Protein AF-T1I993-F1 (afdb_monomer_lite)

Structure (mmCIF, N/CA/C/O backbone):
data_AF-T1I993-F1
#
_entry.id   AF-T1I993-F1
#
loop_
_atom_site.group_PDB
_atom_site.id
_atom_site.type_symbol
_atom_site.label_atom_id
_atom_site.label_alt_id
_atom_site.label_comp_id
_atom_site.label_asym_id
_atom_site.label_entity_id
_atom_site.label_seq_id
_atom_site.pdbx_PDB_ins_code
_atom_site.Cartn_x
_atom_site.Cartn_y
_atom_site.Cartn_z
_atom_site.occupancy
_atom_site.B_iso_or_equiv
_atom_site.auth_seq_id
_atom_site.auth_comp_id
_atom_site.auth_asym_id
_atom_site.auth_atom_id
_atom_site.pdbx_PDB_model_num
ATOM 1 N N . ILE A 1 1 ? -31.505 -35.308 133.144 1.00 57.34 1 ILE A N 1
ATOM 2 C CA . ILE A 1 1 ? -31.619 -33.835 133.300 1.00 57.34 1 ILE A CA 1
ATOM 3 C C . ILE A 1 1 ? -30.442 -33.073 132.682 1.00 57.34 1 ILE A C 1
ATOM 5 O O . ILE A 1 1 ? -30.598 -32.631 131.558 1.00 57.34 1 ILE A O 1
ATOM 9 N N . LYS A 1 2 ? -29.259 -32.916 133.309 1.00 57.84 2 LYS A N 1
ATOM 10 C CA . LYS A 1 2 ? -28.181 -32.086 132.705 1.00 57.84 2 LYS A CA 1
ATOM 11 C C . LYS A 1 2 ? -27.667 -32.607 131.353 1.00 57.84 2 LYS A C 1
ATOM 13 O O . LYS A 1 2 ? -27.425 -31.809 130.460 1.00 57.84 2 LYS A O 1
ATOM 18 N N . VAL A 1 3 ? -27.565 -33.927 131.192 1.00 64.75 3 VAL A N 1
ATOM 19 C CA . VAL A 1 3 ? -27.168 -34.572 129.923 1.00 64.75 3 VAL A CA 1
ATOM 20 C C . VAL A 1 3 ? -28.217 -34.360 128.822 1.00 64.75 3 VAL A C 1
ATOM 22 O O . VAL A 1 3 ? -27.869 -34.067 127.684 1.00 64.75 3 VAL A O 1
ATOM 25 N N . GLU A 1 4 ? -29.505 -34.430 129.165 1.00 63.44 4 GLU A N 1
ATOM 26 C CA . GLU A 1 4 ? -30.604 -34.186 128.216 1.00 63.44 4 GLU A CA 1
ATOM 27 C C . GLU A 1 4 ? -30.666 -32.716 127.790 1.00 63.44 4 GLU A C 1
ATOM 29 O O . GLU A 1 4 ? -30.903 -32.430 126.624 1.00 63.44 4 GLU A O 1
ATOM 34 N N . ILE A 1 5 ? -30.386 -31.780 128.704 1.00 70.94 5 ILE A N 1
ATOM 35 C CA . ILE A 1 5 ? -30.326 -30.344 128.393 1.00 70.94 5 ILE A CA 1
ATOM 36 C C . ILE A 1 5 ? -29.189 -30.042 127.410 1.00 70.94 5 ILE A C 1
ATOM 38 O O . ILE A 1 5 ? -29.392 -29.265 126.482 1.00 70.94 5 ILE A O 1
ATOM 42 N N . VAL A 1 6 ? -28.020 -30.672 127.579 1.00 71.00 6 VAL A N 1
ATOM 43 C CA . VAL A 1 6 ? -26.897 -30.548 126.632 1.00 71.00 6 VAL A CA 1
ATOM 44 C C . VAL A 1 6 ? -27.280 -31.124 125.268 1.00 71.00 6 VAL A C 1
ATOM 46 O O . VAL A 1 6 ? -27.134 -30.444 124.262 1.00 71.00 6 VAL A O 1
ATOM 49 N N . SER A 1 7 ? -27.892 -32.310 125.230 1.00 69.31 7 SER A N 1
ATOM 50 C CA . SER A 1 7 ? -28.342 -32.924 123.973 1.00 69.31 7 SER A CA 1
ATOM 51 C C . SER A 1 7 ? -29.384 -32.079 123.225 1.00 69.31 7 SER A C 1
ATOM 53 O O . SER A 1 7 ? -29.310 -31.941 122.003 1.00 69.31 7 SER A O 1
ATOM 55 N N . VAL A 1 8 ? -30.346 -31.486 123.941 1.00 72.50 8 VAL A N 1
ATOM 56 C CA . VAL A 1 8 ? -31.346 -30.582 123.349 1.00 72.50 8 VAL A CA 1
ATOM 57 C C . VAL A 1 8 ? -30.686 -29.292 122.861 1.00 72.50 8 VAL A C 1
ATOM 59 O O . VAL A 1 8 ? -30.996 -28.837 121.763 1.00 72.50 8 VAL A O 1
ATOM 62 N N . TYR A 1 9 ? -29.744 -28.738 123.626 1.00 71.62 9 TYR A N 1
ATOM 63 C CA . TYR A 1 9 ? -28.970 -27.566 123.227 1.00 71.62 9 TYR A CA 1
ATOM 64 C C . TYR A 1 9 ? -28.178 -27.816 121.934 1.00 71.62 9 TYR A C 1
ATOM 66 O O . TYR A 1 9 ? -28.312 -27.045 120.984 1.00 71.62 9 TYR A O 1
ATOM 74 N N . ASP A 1 10 ? -27.434 -28.920 121.850 1.00 71.19 10 ASP A N 1
ATOM 75 C CA . ASP A 1 10 ? -26.628 -29.267 120.673 1.00 71.19 10 ASP A CA 1
ATOM 76 C C . ASP A 1 10 ? -27.503 -29.494 119.434 1.00 71.19 10 ASP A C 1
ATOM 78 O O . ASP A 1 10 ? -27.173 -29.052 118.332 1.00 71.19 10 ASP A O 1
ATOM 82 N N . ARG A 1 11 ? -28.676 -30.114 119.612 1.00 72.81 11 ARG A N 1
ATOM 83 C CA . ARG A 1 11 ? -29.625 -30.361 118.520 1.00 72.81 11 ARG A CA 1
ATOM 84 C C . ARG A 1 11 ? -30.267 -29.074 117.999 1.00 72.81 11 ARG A C 1
ATOM 86 O O . ARG A 1 11 ? -30.372 -28.900 116.788 1.00 72.81 11 ARG A O 1
ATOM 93 N N . VAL A 1 12 ? -30.662 -28.159 118.885 1.00 72.31 12 VAL A N 1
ATOM 94 C CA . VAL A 1 12 ? -31.205 -26.841 118.507 1.00 72.31 12 VAL A CA 1
ATOM 95 C C . VAL A 1 12 ? -30.124 -25.991 117.830 1.00 72.31 12 VAL A C 1
ATOM 97 O O . VAL A 1 12 ? -30.382 -25.360 116.804 1.00 72.31 12 VAL A O 1
ATOM 100 N N . ARG A 1 13 ? -28.886 -26.047 118.331 1.00 69.25 13 ARG A N 1
ATOM 101 C CA . ARG A 1 13 ? -27.724 -25.369 117.745 1.00 69.25 13 ARG A CA 1
ATOM 102 C C . ARG A 1 13 ? -27.400 -25.878 116.339 1.00 69.25 13 ARG A C 1
ATOM 104 O O . ARG A 1 13 ? -27.170 -25.068 115.443 1.00 69.25 13 ARG A O 1
ATOM 111 N N . ALA A 1 14 ? -27.437 -27.192 116.119 1.00 69.00 14 ALA A N 1
ATOM 112 C CA . ALA A 1 14 ? -27.211 -27.795 114.805 1.00 69.00 14 ALA A CA 1
ATOM 113 C C . ALA A 1 14 ? -28.268 -27.360 113.772 1.00 69.00 14 ALA A C 1
ATOM 115 O O . ALA A 1 14 ? -27.934 -27.048 112.626 1.00 69.00 14 ALA A O 1
ATOM 116 N N . VAL A 1 15 ? -29.539 -27.279 114.182 1.00 69.62 15 VAL A N 1
ATOM 117 C CA . VAL A 1 15 ? -30.634 -26.787 113.327 1.00 69.62 15 VAL A CA 1
ATOM 118 C C . VAL A 1 15 ? -30.456 -25.300 113.013 1.00 69.62 15 VAL A C 1
ATOM 120 O O . VAL A 1 15 ? -30.610 -24.896 111.863 1.00 69.62 15 VAL A O 1
ATOM 123 N N . CYS A 1 16 ? -30.049 -24.496 113.996 1.00 65.25 16 CYS A N 1
ATOM 124 C CA . CYS A 1 16 ? -29.791 -23.071 113.814 1.00 65.25 16 CYS A CA 1
ATOM 125 C C . CYS A 1 16 ? -28.609 -22.804 112.863 1.00 65.25 16 CYS A C 1
ATOM 127 O O . CYS A 1 16 ? -28.694 -21.923 112.010 1.00 65.25 16 CYS A O 1
ATOM 129 N N . HIS A 1 17 ? -27.536 -23.600 112.950 1.00 66.62 17 HIS A N 1
ATOM 130 C CA . HIS A 1 17 ? -26.422 -23.560 111.996 1.00 66.62 17 HIS A CA 1
ATOM 131 C C . HIS A 1 17 ? -26.854 -23.975 110.586 1.00 66.62 17 HIS A C 1
ATOM 133 O O . HIS A 1 17 ? -26.461 -23.332 109.618 1.00 66.62 17 HIS A O 1
ATOM 139 N N . SER A 1 18 ? -27.693 -25.007 110.466 1.00 65.06 18 SER A N 1
ATOM 140 C CA . SER A 1 18 ? -28.197 -25.479 109.168 1.00 65.06 18 SER A CA 1
ATOM 141 C C . SER A 1 18 ? -29.099 -24.441 108.487 1.00 65.06 18 SER A C 1
ATOM 143 O O . SER A 1 18 ? -29.029 -24.258 107.273 1.00 65.06 18 SER A O 1
ATOM 145 N N . LEU A 1 19 ? -29.921 -23.728 109.266 1.00 63.47 19 LEU A N 1
ATOM 146 C CA . LEU A 1 19 ? -30.743 -22.615 108.784 1.00 63.47 19 LEU A CA 1
ATOM 147 C C . LEU A 1 19 ? -29.873 -21.414 108.386 1.00 63.47 19 LEU A C 1
ATOM 149 O O . LEU A 1 19 ? -30.027 -20.919 107.273 1.00 63.47 19 LEU A O 1
ATOM 153 N N . LYS A 1 20 ? -28.894 -21.016 109.216 1.00 65.06 20 LYS A N 1
ATOM 154 C CA . LYS A 1 20 ? -27.923 -19.956 108.878 1.00 65.06 20 LYS A CA 1
ATOM 155 C C . LYS A 1 20 ? -27.128 -20.283 107.613 1.00 65.06 20 LYS A C 1
ATOM 157 O O . LYS A 1 20 ? -26.983 -19.412 106.773 1.00 65.06 20 LYS A O 1
ATOM 162 N N . GLN A 1 21 ? -26.685 -21.525 107.420 1.00 60.09 21 GLN A N 1
ATOM 163 C CA . GLN A 1 21 ? -25.939 -21.944 106.226 1.00 60.09 21 GLN A CA 1
ATOM 164 C C . GLN A 1 21 ? -26.796 -21.938 104.949 1.00 60.09 21 GLN A C 1
ATOM 166 O O . GLN A 1 21 ? -26.280 -21.682 103.863 1.00 60.09 21 GLN A O 1
ATOM 171 N N . ARG A 1 22 ? -28.107 -22.192 105.065 1.00 55.06 22 ARG A N 1
ATOM 172 C CA . ARG A 1 22 ? -29.050 -22.071 103.944 1.00 55.06 22 ARG A CA 1
ATOM 173 C C . ARG A 1 22 ? -29.338 -20.604 103.595 1.00 55.06 22 ARG A C 1
ATOM 175 O O . ARG A 1 22 ? -29.537 -20.307 102.423 1.00 55.06 22 ARG A O 1
ATOM 182 N N . THR A 1 23 ? -29.319 -19.707 104.581 1.00 52.25 23 THR A N 1
ATOM 183 C CA . THR A 1 23 ? -29.476 -18.254 104.389 1.00 52.25 23 THR A CA 1
AT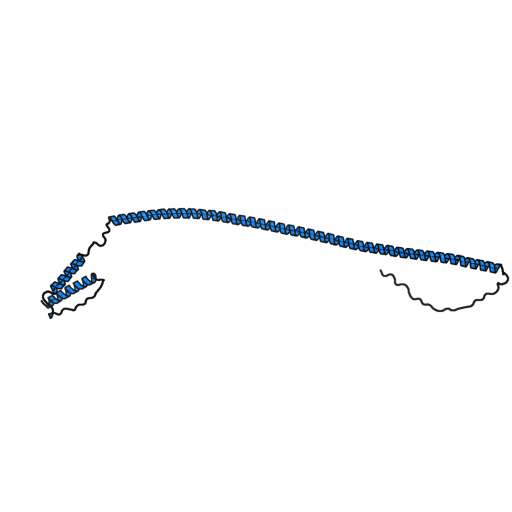OM 184 C C . THR A 1 23 ? -28.171 -17.571 103.941 1.00 52.25 23 THR A C 1
ATOM 186 O O . THR A 1 23 ? -28.206 -16.641 103.144 1.00 52.25 23 THR A O 1
ATOM 189 N N . GLN A 1 24 ? -27.007 -18.047 104.400 1.00 47.72 24 GLN A N 1
ATOM 190 C CA . GLN A 1 24 ? -25.671 -17.498 104.135 1.00 47.72 24 GLN A CA 1
ATOM 191 C C . GLN A 1 24 ? -24.861 -18.363 103.156 1.00 47.72 24 GLN A C 1
ATOM 193 O O . GLN A 1 24 ? -23.767 -18.835 103.460 1.00 47.72 24 GLN A O 1
ATOM 198 N N . GLN A 1 25 ? -25.307 -18.438 101.903 1.00 47.38 25 GLN A N 1
ATOM 199 C CA . GLN A 1 25 ? -24.376 -18.618 100.775 1.00 47.38 25 GLN A CA 1
ATOM 200 C C . GLN A 1 25 ? -23.491 -17.371 100.526 1.00 47.38 25 GLN A C 1
ATOM 202 O O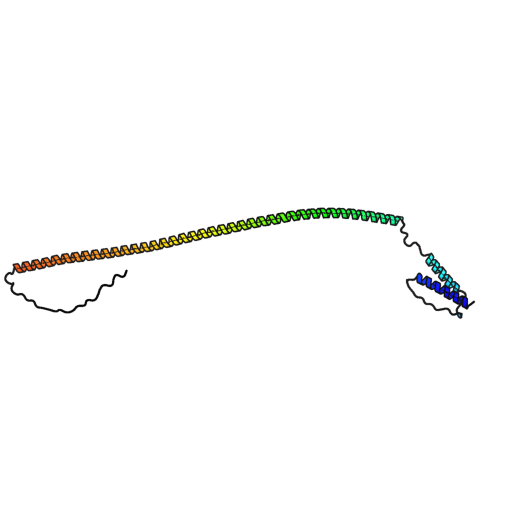 . GLN A 1 25 ? -22.877 -17.240 99.472 1.00 47.38 25 GLN A O 1
ATOM 207 N N . SER A 1 26 ? -23.364 -16.472 101.508 1.00 40.28 26 SER A N 1
ATOM 208 C CA . SER A 1 26 ? -22.411 -15.369 101.500 1.00 40.28 26 SER A CA 1
ATOM 209 C C . SER A 1 26 ? -21.873 -15.100 102.911 1.00 40.28 26 SER A C 1
ATOM 211 O O . SER A 1 26 ? -22.566 -14.549 103.758 1.00 40.28 26 SER A O 1
ATOM 213 N N . LEU A 1 27 ? -20.599 -15.465 103.067 1.00 42.38 27 LEU A N 1
ATOM 214 C CA . LEU A 1 27 ? -19.591 -15.011 104.030 1.00 42.38 27 LEU A CA 1
ATOM 215 C C . LEU A 1 27 ? -19.695 -15.374 105.530 1.00 42.38 27 LEU A C 1
ATOM 217 O O . LEU A 1 27 ? -20.641 -15.054 106.236 1.00 42.38 27 LEU A O 1
ATOM 221 N N . GLU A 1 28 ? -18.557 -15.915 105.981 1.00 36.56 28 GLU A N 1
ATOM 222 C CA . GLU A 1 28 ? -18.037 -16.096 107.344 1.00 36.56 28 GLU A CA 1
ATOM 223 C C . GLU A 1 28 ? -18.463 -17.322 108.170 1.00 36.56 28 GLU A C 1
ATOM 225 O O . GLU A 1 28 ? -19.412 -17.345 108.949 1.00 36.56 28 GLU A O 1
ATOM 230 N N . ASN A 1 29 ? -17.582 -18.327 108.094 1.00 42.00 29 ASN A N 1
ATOM 231 C CA . ASN A 1 29 ? -17.382 -19.346 109.114 1.00 42.00 29 ASN A CA 1
ATOM 232 C C . ASN A 1 29 ? -16.989 -18.703 110.453 1.00 42.00 29 ASN A C 1
ATOM 234 O O . ASN A 1 29 ? -15.847 -18.279 110.629 1.00 42.00 29 ASN A O 1
ATOM 238 N N . SER A 1 30 ? -17.885 -18.753 111.436 1.00 39.34 30 SER A N 1
ATOM 239 C CA . SER A 1 30 ? -17.514 -18.607 112.844 1.00 39.34 30 SER A CA 1
ATOM 240 C C . SER A 1 30 ? -17.735 -19.934 113.567 1.00 39.34 30 SER A C 1
ATOM 242 O O . SER A 1 30 ? -18.842 -20.266 113.990 1.00 39.34 30 SER A O 1
ATOM 244 N N . VAL A 1 31 ? -16.667 -20.726 113.681 1.00 45.31 31 VAL A N 1
ATOM 245 C CA . VAL A 1 31 ? -16.633 -21.912 114.544 1.00 45.31 31 VAL A CA 1
ATOM 246 C C . VAL A 1 31 ? -16.355 -21.437 115.970 1.00 45.31 31 VAL A C 1
ATOM 248 O O . VAL A 1 31 ? -15.277 -20.920 116.260 1.00 45.31 31 VAL A O 1
ATOM 251 N N . ARG A 1 32 ? -17.325 -21.613 116.874 1.00 53.91 32 ARG A N 1
ATOM 252 C CA . ARG A 1 32 ? -17.148 -21.431 118.326 1.00 53.91 32 ARG A CA 1
ATOM 253 C C . ARG A 1 32 ? -17.473 -22.732 119.073 1.00 53.91 32 ARG A C 1
ATOM 255 O O . ARG A 1 32 ? -18.447 -23.389 118.712 1.00 53.91 32 ARG A O 1
ATOM 262 N N . PRO A 1 33 ? -16.687 -23.092 120.105 1.00 51.41 33 PRO A N 1
ATOM 263 C CA . PRO A 1 33 ? -16.454 -24.480 120.521 1.00 51.41 33 PRO A CA 1
ATOM 264 C C . PRO A 1 33 ? -17.674 -25.203 121.123 1.00 51.41 33 PRO A C 1
ATOM 266 O O . PRO A 1 33 ? -18.648 -24.574 121.551 1.00 51.41 33 PRO A O 1
ATOM 269 N N . ASP A 1 34 ? -17.597 -26.538 121.136 1.00 47.72 34 ASP A N 1
ATOM 270 C CA . ASP A 1 34 ? -18.547 -27.449 121.790 1.00 47.72 34 ASP A CA 1
ATOM 271 C C . ASP A 1 34 ? -18.606 -27.212 123.304 1.00 47.72 34 ASP A C 1
ATOM 273 O O . ASP A 1 34 ? -17.581 -27.037 123.971 1.00 47.72 34 ASP A O 1
ATOM 277 N N . ILE A 1 35 ? -19.824 -27.203 123.850 1.00 59.03 35 ILE A N 1
ATOM 278 C CA . ILE A 1 35 ? -20.078 -26.930 125.267 1.00 59.03 35 ILE A CA 1
ATOM 279 C C . ILE A 1 35 ? -19.999 -28.242 126.049 1.00 59.03 35 ILE A C 1
ATOM 281 O O . ILE A 1 35 ? -20.734 -29.189 125.789 1.00 59.03 35 ILE A O 1
ATOM 285 N N . THR A 1 36 ? -19.133 -28.298 127.059 1.00 56.59 36 THR A N 1
ATOM 286 C CA . THR A 1 36 ? -19.045 -29.450 127.973 1.00 56.59 36 THR A CA 1
ATOM 287 C C . THR A 1 36 ? -20.034 -29.317 129.138 1.00 56.59 36 THR A C 1
ATOM 289 O O . THR A 1 36 ? -20.415 -28.217 129.533 1.00 56.59 36 THR A O 1
ATOM 292 N N . ILE A 1 37 ? -20.438 -30.443 129.742 1.00 57.09 37 ILE A N 1
ATOM 293 C CA . ILE A 1 37 ? -21.502 -30.550 130.773 1.00 57.09 37 ILE A CA 1
ATOM 294 C C . ILE A 1 37 ? -21.331 -29.566 131.955 1.00 57.09 37 ILE A C 1
ATOM 296 O O . ILE A 1 37 ? -22.310 -29.159 132.584 1.00 57.09 37 ILE A O 1
ATOM 300 N N . HIS A 1 38 ? -20.101 -29.145 132.256 1.00 53.12 38 HIS A N 1
ATOM 301 C CA . HIS A 1 38 ? -19.790 -28.210 133.342 1.00 53.12 38 HIS A CA 1
ATOM 302 C C . HIS A 1 38 ? -20.042 -26.727 133.006 1.00 53.12 38 HIS A C 1
ATOM 304 O O . HIS A 1 38 ? -20.031 -25.895 133.909 1.00 53.12 38 HIS A O 1
ATOM 310 N N . GLN A 1 39 ? -20.297 -26.382 131.741 1.00 58.06 39 GLN A N 1
ATOM 311 C CA . GLN A 1 39 ? -20.456 -25.001 131.260 1.00 58.06 39 GLN A CA 1
ATOM 312 C C . GLN A 1 39 ? -21.924 -24.566 131.090 1.00 58.06 39 GLN A C 1
ATOM 314 O O . GLN A 1 39 ? -22.194 -23.423 130.719 1.00 58.06 39 GLN A O 1
ATOM 319 N N . VAL A 1 40 ? -22.883 -25.443 131.401 1.00 60.56 40 VAL A N 1
ATOM 320 C CA . VAL A 1 40 ? -24.322 -25.169 131.269 1.00 60.56 40 VAL A CA 1
ATOM 321 C C . VAL A 1 40 ? -24.789 -24.201 132.366 1.00 60.56 40 VAL A C 1
ATOM 323 O O . VAL A 1 40 ? -25.133 -24.609 133.477 1.00 60.56 40 VAL A O 1
ATOM 326 N N . LYS A 1 41 ? -24.793 -22.902 132.053 1.00 63.12 41 LYS A N 1
ATOM 327 C CA . LYS A 1 41 ? -25.392 -21.828 132.865 1.00 63.12 41 LYS A CA 1
ATOM 328 C C . LYS A 1 41 ? -26.865 -21.609 132.496 1.00 63.12 41 LYS A C 1
ATOM 330 O O . LYS A 1 41 ? -27.260 -21.789 131.343 1.00 63.12 41 LYS A O 1
ATOM 335 N N . VAL A 1 42 ? -27.672 -21.182 133.472 1.00 58.97 42 VAL A N 1
ATOM 336 C CA . VAL A 1 42 ? -29.065 -20.753 133.253 1.00 58.97 42 VAL A CA 1
ATOM 337 C C . VAL A 1 42 ? -29.052 -19.569 132.278 1.00 58.97 42 VAL A C 1
ATOM 339 O O . VAL A 1 42 ? -28.440 -18.549 132.575 1.00 58.97 42 VAL A O 1
ATOM 342 N N . GLY A 1 43 ? -29.660 -19.734 131.098 1.00 66.31 43 GLY A N 1
ATOM 343 C CA . GLY A 1 43 ? -29.754 -18.693 130.061 1.00 66.31 43 GLY A CA 1
ATOM 344 C C . GLY A 1 43 ? -29.109 -19.027 128.708 1.00 66.31 43 GLY A C 1
ATOM 345 O O . GLY A 1 43 ? -29.439 -18.386 127.717 1.00 66.31 43 GLY A O 1
ATOM 346 N N . LEU A 1 44 ? -28.262 -20.061 128.613 1.00 70.44 44 LEU A N 1
ATOM 347 C CA . LEU A 1 44 ? -27.652 -20.480 127.334 1.00 70.44 44 LEU A CA 1
ATOM 348 C C . LEU A 1 44 ? -28.688 -20.933 126.297 1.00 70.44 44 LEU A C 1
ATOM 350 O O . LEU A 1 44 ? -28.603 -20.569 125.127 1.00 70.44 44 LEU A O 1
ATOM 354 N N . LEU A 1 45 ? -29.682 -21.704 126.738 1.00 67.56 45 LEU A N 1
ATOM 355 C CA . LEU A 1 45 ? -30.775 -22.149 125.876 1.00 67.56 45 LEU A CA 1
ATOM 356 C C . LEU A 1 45 ? -31.654 -20.966 125.440 1.00 67.56 45 LEU A C 1
ATOM 358 O O . LEU A 1 45 ? -32.062 -20.900 124.288 1.00 67.56 45 LEU A O 1
ATOM 362 N N . THR A 1 46 ? -31.887 -20.004 126.338 1.00 74.25 46 THR A N 1
ATOM 363 C CA . THR A 1 46 ? -32.637 -18.775 126.048 1.00 74.25 46 THR A CA 1
ATOM 364 C C . THR A 1 46 ? -31.944 -17.933 124.978 1.00 74.25 46 THR A C 1
ATOM 366 O O . THR A 1 46 ? -32.615 -17.452 124.075 1.00 74.25 46 THR A O 1
ATOM 369 N N . ALA A 1 47 ? -30.613 -17.809 125.030 1.00 71.06 47 ALA A N 1
ATOM 370 C CA . ALA A 1 47 ? -29.843 -17.078 124.024 1.00 71.06 47 ALA A CA 1
ATOM 371 C C . ALA A 1 47 ? -29.940 -17.722 122.631 1.00 71.06 47 ALA A C 1
ATOM 373 O O . ALA A 1 47 ? -30.192 -17.028 121.655 1.00 71.06 47 ALA A O 1
ATOM 374 N N . VAL A 1 48 ? -29.825 -19.051 122.537 1.00 70.88 48 VAL A N 1
ATOM 375 C CA . VAL A 1 48 ? -29.945 -19.759 121.247 1.00 70.88 48 VAL A CA 1
ATOM 376 C C . VAL A 1 48 ? -31.373 -19.706 120.697 1.00 70.88 48 VAL A C 1
ATOM 378 O O . VAL A 1 48 ? -31.562 -19.584 119.490 1.00 70.88 48 VAL A O 1
ATOM 381 N N . ILE A 1 49 ? -32.387 -19.772 121.564 1.00 73.56 49 ILE A N 1
ATOM 382 C CA . ILE A 1 49 ? -33.786 -19.599 121.153 1.00 73.56 49 ILE A CA 1
ATOM 383 C C . ILE A 1 49 ? -34.031 -18.167 120.669 1.00 73.56 49 ILE A C 1
ATOM 385 O O . ILE A 1 49 ? -34.713 -17.993 119.665 1.00 73.56 49 ILE A O 1
ATOM 389 N N . GLN A 1 50 ? -33.453 -17.156 121.324 1.00 74.81 50 GLN A N 1
ATOM 390 C CA . GLN A 1 50 ? -33.564 -15.768 120.876 1.00 74.81 50 GLN A CA 1
ATOM 391 C C . GLN A 1 50 ? -32.891 -15.566 119.514 1.00 74.81 50 GLN A C 1
ATOM 393 O O . GLN A 1 50 ? -33.516 -15.013 118.620 1.00 74.81 50 GLN A O 1
ATOM 398 N N . GLU A 1 51 ? -31.687 -16.111 119.307 1.00 73.94 51 GLU A N 1
ATOM 399 C CA . GLU A 1 51 ? -31.028 -16.086 117.995 1.00 73.94 51 GLU A CA 1
ATOM 400 C C . GLU A 1 51 ? -31.865 -16.774 116.905 1.00 73.94 51 GLU A C 1
ATOM 402 O O . GLU A 1 51 ? -31.874 -16.319 115.765 1.00 73.94 51 GLU A O 1
ATOM 407 N N . LEU A 1 52 ? -32.575 -17.860 117.231 1.00 71.75 52 LEU A N 1
ATOM 408 C CA . LEU A 1 52 ? -33.513 -18.509 116.309 1.00 71.75 52 LEU A CA 1
ATOM 409 C C . LEU A 1 52 ? -34.725 -17.626 116.016 1.00 71.75 52 LEU A C 1
ATOM 411 O O . LEU A 1 52 ? -35.123 -17.528 114.859 1.00 71.75 52 LEU A O 1
ATOM 415 N N . CYS A 1 53 ? -35.310 -16.994 117.034 1.00 74.62 53 CYS A N 1
ATOM 416 C CA . CYS A 1 53 ? -36.428 -16.069 116.864 1.00 74.62 53 CYS A CA 1
ATOM 417 C C . CYS A 1 53 ? -36.038 -14.867 115.998 1.00 74.62 53 CYS A C 1
ATOM 419 O O . CYS A 1 53 ? -36.808 -14.492 115.117 1.00 74.62 53 CYS A O 1
ATOM 421 N N . ASP A 1 54 ? -34.843 -14.312 116.196 1.00 73.38 54 ASP A N 1
ATOM 422 C CA . ASP A 1 54 ? -34.328 -13.192 115.410 1.00 73.38 54 ASP A CA 1
ATOM 423 C C . ASP A 1 54 ? -34.066 -13.632 113.958 1.00 73.38 54 ASP A C 1
ATOM 425 O O . ASP A 1 54 ? -34.518 -12.976 113.027 1.00 73.38 54 ASP A O 1
ATOM 429 N N . LEU A 1 55 ? -33.471 -14.812 113.741 1.00 71.88 55 LEU A N 1
ATOM 430 C CA . LEU A 1 55 ? -33.238 -15.351 112.394 1.00 71.88 55 LEU A CA 1
ATOM 431 C C . LEU A 1 55 ? -34.543 -15.685 111.648 1.00 71.88 55 LEU A C 1
ATOM 433 O O . LEU A 1 55 ? -34.641 -15.496 110.438 1.00 71.88 55 LEU A O 1
ATOM 437 N N . ILE A 1 56 ? -35.549 -16.201 112.361 1.00 68.81 56 ILE A N 1
ATOM 438 C CA . ILE A 1 56 ? -36.892 -16.444 111.815 1.00 68.81 56 ILE A CA 1
ATOM 439 C C . ILE A 1 56 ? -37.574 -15.112 111.496 1.00 68.81 56 ILE A C 1
ATOM 441 O O . ILE A 1 56 ? -38.260 -15.018 110.481 1.00 68.81 56 ILE A O 1
ATOM 445 N N . SER A 1 57 ? -37.367 -14.088 1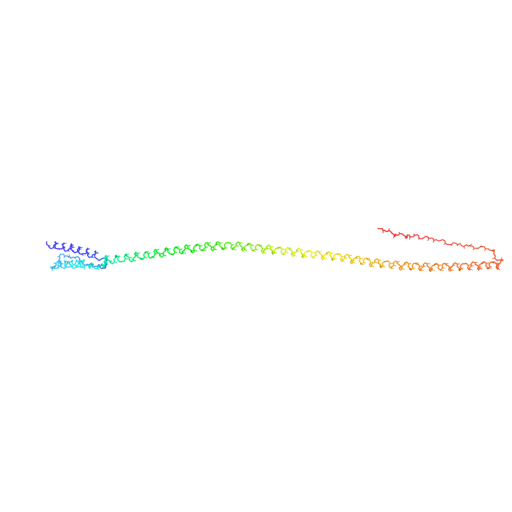12.323 1.00 68.62 57 SER A N 1
ATOM 446 C CA . SER A 1 57 ? -37.900 -12.745 112.091 1.00 68.62 57 SER A CA 1
ATOM 447 C C . SER A 1 57 ? -37.225 -12.059 110.904 1.00 68.62 57 SER A C 1
ATOM 449 O O . SER A 1 57 ? -37.926 -11.420 110.136 1.00 68.62 57 SER A O 1
ATOM 451 N N . ASP A 1 58 ? -35.928 -12.264 110.669 1.00 65.44 58 ASP A N 1
ATOM 452 C CA . ASP A 1 58 ? -35.220 -11.769 109.477 1.00 65.44 58 ASP A CA 1
ATOM 453 C C . ASP A 1 58 ? -35.652 -12.503 108.196 1.00 65.44 58 ASP A C 1
ATOM 455 O O . ASP A 1 58 ? -35.784 -11.898 107.135 1.00 65.44 58 ASP A O 1
ATOM 459 N N . LEU A 1 59 ? -35.923 -13.810 108.279 1.00 62.69 59 LEU A N 1
ATOM 460 C CA . LEU A 1 59 ? -36.434 -14.597 107.150 1.00 62.69 59 LEU A CA 1
ATOM 461 C C . LEU A 1 59 ? -37.911 -14.308 106.848 1.00 62.69 59 LEU A C 1
ATOM 463 O O . LEU A 1 59 ? -38.322 -14.341 105.691 1.00 62.69 59 LEU A O 1
ATOM 467 N N . SER A 1 60 ? -38.713 -14.035 107.880 1.00 58.62 60 SER A N 1
ATOM 468 C CA . SER A 1 60 ? -40.130 -13.672 107.757 1.00 58.62 60 SER A CA 1
ATOM 469 C C . SER A 1 60 ? -40.336 -12.187 107.458 1.00 58.62 60 SER A C 1
ATOM 471 O O . SER A 1 60 ? -41.365 -11.824 106.894 1.00 58.62 60 SER A O 1
ATOM 473 N N . GLY A 1 61 ? -39.388 -11.345 107.863 1.00 50.94 61 GLY A N 1
ATOM 474 C CA . GLY A 1 61 ? -39.283 -9.924 107.547 1.00 50.94 61 GLY A CA 1
ATOM 475 C C . GLY A 1 61 ? -38.544 -9.675 106.238 1.00 50.94 61 GLY A C 1
ATOM 476 O O . GLY A 1 61 ? -38.295 -8.524 105.896 1.00 50.94 61 GLY A O 1
ATOM 477 N N . GLY A 1 62 ? -38.212 -10.745 105.504 1.00 49.66 62 GLY A N 1
ATOM 478 C CA . GLY A 1 62 ? -37.800 -10.674 104.117 1.00 49.66 62 GLY A CA 1
ATOM 479 C C . GLY A 1 62 ? -38.895 -9.982 103.325 1.00 49.66 62 GLY A C 1
ATOM 480 O O . GLY A 1 62 ? -39.911 -10.587 102.986 1.00 49.66 62 GLY A O 1
ATOM 481 N N . ASP A 1 63 ? -38.682 -8.694 103.086 1.00 47.84 63 ASP A N 1
ATOM 482 C CA . ASP A 1 63 ? -39.463 -7.858 102.204 1.00 47.84 63 ASP A CA 1
ATOM 483 C C . ASP A 1 63 ? -39.774 -8.628 100.915 1.00 47.84 63 ASP A C 1
ATOM 485 O O . ASP A 1 63 ? -38.973 -8.678 99.983 1.00 47.84 63 ASP A O 1
ATOM 489 N N . TYR A 1 64 ? -41.008 -9.120 100.793 1.00 48.50 64 TYR A N 1
ATOM 490 C CA . TYR A 1 64 ? -41.632 -9.417 99.500 1.00 48.50 64 TYR A CA 1
ATOM 491 C C . TYR A 1 64 ? -41.871 -8.128 98.680 1.00 48.50 64 TYR A C 1
ATOM 493 O O . TYR A 1 64 ? -42.683 -8.104 97.763 1.00 48.50 64 TYR A O 1
ATOM 501 N N . SER A 1 65 ? -41.131 -7.053 98.967 1.00 48.00 65 SER A N 1
ATOM 502 C CA . SER A 1 65 ? -40.911 -5.924 98.065 1.00 48.00 65 SER A CA 1
ATOM 503 C C . SER A 1 65 ? -39.758 -6.206 97.094 1.00 48.00 65 SER A C 1
ATOM 505 O O . SER A 1 65 ? -39.135 -5.288 96.562 1.00 48.00 65 SER A O 1
ATOM 507 N N . THR A 1 66 ? -39.481 -7.480 96.805 1.00 46.28 66 THR A N 1
ATOM 508 C CA . THR A 1 66 ? -38.764 -7.872 95.595 1.00 46.28 66 THR A CA 1
ATOM 509 C C . THR A 1 66 ? -39.650 -7.550 94.390 1.00 46.28 66 THR A C 1
ATOM 511 O O . THR A 1 66 ? -40.430 -8.384 93.944 1.00 46.28 66 THR A O 1
ATOM 514 N N . SER A 1 67 ? -39.549 -6.323 93.878 1.00 49.53 67 SER A N 1
ATOM 515 C CA . SER A 1 67 ? -39.968 -5.958 92.520 1.00 49.53 67 SER A CA 1
ATOM 516 C C . SER A 1 67 ? -41.381 -6.438 92.141 1.00 49.53 67 SER A C 1
ATOM 518 O O . SER A 1 67 ? -41.568 -7.255 91.243 1.00 49.53 67 SER A O 1
ATOM 520 N N . SER A 1 68 ? -42.405 -5.921 92.824 1.00 51.75 68 SER A N 1
ATOM 521 C CA . SER A 1 68 ? -43.786 -6.003 92.334 1.00 51.75 68 SER A CA 1
ATOM 522 C C . SER A 1 68 ? -43.924 -5.091 91.108 1.00 51.75 68 SER A C 1
ATOM 524 O O . SER A 1 68 ? -44.493 -4.004 91.192 1.00 51.75 68 SER A O 1
ATOM 526 N N . VAL A 1 69 ? -43.380 -5.509 89.964 1.00 56.62 69 VAL A N 1
ATOM 527 C CA . VAL A 1 69 ? -43.876 -5.023 88.676 1.00 56.62 69 VAL A CA 1
ATOM 528 C C . VAL A 1 69 ? -45.341 -5.443 88.639 1.00 56.62 69 VAL A C 1
ATOM 530 O O . VAL A 1 69 ? -45.649 -6.633 88.749 1.00 56.62 69 VAL A O 1
ATOM 533 N N . SER A 1 70 ? -46.255 -4.475 88.615 1.00 71.38 70 SER A N 1
ATOM 534 C CA . SER A 1 70 ? -47.676 -4.800 88.600 1.00 71.38 70 SER A CA 1
ATOM 535 C C . SER A 1 70 ? -47.989 -5.582 87.318 1.00 71.38 70 SER A C 1
ATOM 537 O O . SER A 1 70 ? -47.371 -5.344 86.281 1.00 71.38 70 SER A O 1
ATOM 539 N N . VAL A 1 71 ? -48.931 -6.532 87.357 1.00 75.88 71 VAL A N 1
ATOM 540 C CA . VAL A 1 71 ? -49.359 -7.276 86.149 1.00 75.88 71 VAL A CA 1
ATOM 541 C C . VAL A 1 71 ? -49.725 -6.304 85.018 1.00 75.88 71 VAL A C 1
ATOM 543 O O . VAL A 1 71 ? -49.387 -6.539 83.863 1.00 75.88 71 VAL A O 1
ATOM 546 N N . THR A 1 72 ? -50.294 -5.154 85.380 1.00 81.25 72 THR A N 1
ATOM 547 C CA . THR A 1 72 ? -50.584 -4.033 84.484 1.00 81.25 72 THR A CA 1
ATOM 548 C C . THR A 1 72 ? -49.342 -3.400 83.846 1.00 81.25 72 THR A C 1
ATOM 550 O O . THR A 1 72 ? -49.385 -3.051 82.671 1.00 81.25 72 THR A O 1
ATOM 553 N N . ASP A 1 73 ? -48.216 -3.273 84.553 1.00 84.88 73 ASP A N 1
ATOM 554 C CA . ASP A 1 73 ? -46.968 -2.754 83.969 1.00 84.88 73 ASP A CA 1
ATOM 555 C C . ASP A 1 73 ? -46.370 -3.740 82.955 1.00 84.88 73 ASP A C 1
ATOM 557 O O . ASP A 1 73 ? -45.935 -3.328 81.879 1.00 84.88 73 ASP A O 1
ATOM 561 N N . LEU A 1 74 ? -46.424 -5.045 83.250 1.00 89.06 74 LEU A N 1
ATOM 562 C CA . LEU A 1 74 ? -46.014 -6.103 82.316 1.00 89.06 74 LEU A CA 1
ATOM 563 C C . LEU A 1 74 ? -46.895 -6.134 81.060 1.00 89.06 74 LEU A C 1
ATOM 565 O O . LEU A 1 74 ? -46.382 -6.312 79.956 1.00 89.06 74 LEU A O 1
ATOM 569 N N . GLU A 1 75 ? -48.207 -5.934 81.199 1.00 89.31 75 GLU A N 1
ATOM 570 C CA . GLU A 1 75 ? -49.135 -5.821 80.066 1.00 89.31 75 GLU A CA 1
ATOM 571 C C . GLU A 1 75 ? -48.810 -4.606 79.184 1.00 89.31 75 GLU A C 1
ATOM 573 O O . GLU A 1 75 ? -48.799 -4.709 77.954 1.00 89.31 75 GLU A O 1
ATOM 578 N N . ILE A 1 76 ? -48.481 -3.463 79.792 1.00 93.25 76 ILE A N 1
ATOM 579 C CA . ILE A 1 76 ? -48.071 -2.258 79.062 1.00 93.25 76 ILE A CA 1
ATOM 580 C C . ILE A 1 76 ? -46.736 -2.486 78.335 1.00 93.25 76 ILE A C 1
ATOM 582 O O . ILE A 1 76 ? -46.587 -2.083 77.179 1.00 93.25 76 ILE A O 1
ATOM 586 N N . GLU A 1 77 ? -45.752 -3.115 78.979 1.00 92.38 77 GLU A N 1
ATOM 587 C CA . GLU A 1 77 ? -44.468 -3.445 78.349 1.00 92.38 77 GLU A CA 1
ATOM 588 C C . GLU A 1 77 ? -44.626 -4.443 77.201 1.00 92.38 77 GLU A C 1
ATOM 590 O O . GLU A 1 77 ? -44.026 -4.250 76.140 1.00 92.38 77 GLU A O 1
ATOM 595 N N . LEU A 1 78 ? -45.483 -5.455 77.363 1.00 94.19 78 LEU A N 1
ATOM 596 C CA . LEU A 1 78 ? -45.813 -6.410 76.310 1.00 94.19 78 LEU A CA 1
ATOM 597 C C . LEU A 1 78 ? -46.444 -5.707 75.104 1.00 94.19 78 LEU A C 1
ATOM 599 O O . LEU A 1 78 ? -46.010 -5.938 73.976 1.00 94.19 78 LEU A O 1
ATOM 603 N N . HIS A 1 79 ? -47.407 -4.810 75.330 1.00 95.38 79 HIS A N 1
ATOM 604 C CA . HIS A 1 79 ? -48.015 -4.024 74.257 1.00 95.38 79 HIS A CA 1
ATOM 605 C C . HIS A 1 79 ? -47.003 -3.114 73.557 1.00 95.38 79 HIS A C 1
ATOM 607 O O . HIS A 1 79 ? -46.962 -3.079 72.329 1.00 95.38 79 HIS A O 1
ATOM 613 N N . ARG A 1 80 ? -46.118 -2.439 74.300 1.00 96.19 80 ARG A N 1
ATOM 614 C CA . ARG A 1 80 ? -45.037 -1.633 73.701 1.00 96.19 80 ARG A CA 1
ATOM 615 C C . ARG A 1 80 ? -44.077 -2.482 72.869 1.00 96.19 80 ARG A C 1
ATOM 617 O O . ARG A 1 80 ? -43.656 -2.055 71.793 1.00 96.19 80 ARG A O 1
ATOM 624 N N . ALA A 1 81 ? -43.732 -3.677 73.344 1.00 94.44 81 ALA A N 1
ATOM 625 C CA . ALA A 1 81 ? -42.887 -4.614 72.612 1.00 94.44 81 ALA A CA 1
ATOM 626 C C . ALA A 1 81 ? -43.583 -5.131 71.341 1.00 94.44 81 ALA A C 1
ATOM 628 O O . ALA A 1 81 ? -42.951 -5.180 70.287 1.00 94.44 81 ALA A O 1
ATOM 629 N N . GLN A 1 82 ? -44.881 -5.441 71.412 1.00 95.75 82 GLN A N 1
ATOM 630 C CA . GLN A 1 82 ? -45.707 -5.829 70.264 1.00 95.75 82 GLN A CA 1
ATOM 631 C C . GLN A 1 82 ? -45.803 -4.708 69.226 1.00 95.75 82 GLN A C 1
ATOM 633 O O . GLN A 1 82 ? -45.508 -4.936 68.058 1.00 95.75 82 GLN A O 1
ATOM 638 N N . GLU A 1 83 ? -46.103 -3.474 69.636 1.00 96.69 83 GLU A N 1
ATOM 639 C CA . GLU A 1 83 ? -46.121 -2.321 68.728 1.00 96.69 83 GLU A CA 1
ATOM 640 C C . GLU A 1 83 ? -44.754 -2.075 68.074 1.00 96.69 83 GLU A C 1
ATOM 642 O O . GLU A 1 83 ? -44.672 -1.660 66.914 1.00 96.69 83 GLU A O 1
ATOM 647 N N . SER A 1 84 ? -43.668 -2.315 68.814 1.00 96.50 84 SER A N 1
ATOM 648 C CA . SER A 1 84 ? -42.305 -2.226 68.291 1.00 96.50 84 SER A CA 1
ATOM 649 C C . SER A 1 84 ? -42.009 -3.322 67.269 1.00 96.50 84 SER A C 1
ATOM 651 O O . SER A 1 84 ? -41.471 -3.024 66.203 1.00 96.50 84 SER A O 1
ATOM 653 N N . LEU A 1 85 ? -42.411 -4.565 67.545 1.00 96.69 85 LEU A N 1
ATOM 654 C CA . LEU A 1 85 ? -42.313 -5.678 66.600 1.00 96.69 85 LEU A CA 1
ATOM 655 C C . LEU A 1 85 ? -43.111 -5.404 65.326 1.00 96.69 85 LEU A C 1
ATOM 657 O O . LEU A 1 85 ? -42.575 -5.578 64.235 1.00 96.69 85 LEU A O 1
ATOM 661 N N . ASP A 1 86 ? -44.339 -4.903 65.446 1.00 96.88 86 ASP A N 1
ATOM 662 C CA . ASP A 1 86 ? -45.178 -4.562 64.298 1.00 96.88 86 ASP A CA 1
ATOM 663 C C . ASP A 1 86 ? -44.563 -3.438 63.460 1.00 96.88 86 ASP A C 1
ATOM 665 O O . ASP A 1 86 ? -44.581 -3.483 62.229 1.00 96.88 86 ASP A O 1
ATOM 669 N N . ARG A 1 87 ? -43.983 -2.421 64.108 1.00 97.44 87 ARG A N 1
ATOM 670 C CA . ARG A 1 87 ? -43.256 -1.345 63.424 1.00 97.44 87 ARG A CA 1
ATOM 671 C C . ARG A 1 87 ? -42.024 -1.877 62.694 1.00 97.44 87 ARG A C 1
ATOM 673 O O . ARG A 1 87 ? -41.888 -1.607 61.504 1.00 97.44 87 ARG A O 1
ATOM 680 N N . MET A 1 88 ? -41.186 -2.674 63.358 1.00 96.50 88 MET A N 1
ATOM 681 C CA . MET A 1 88 ? -40.016 -3.298 62.727 1.00 96.50 88 MET A CA 1
ATOM 682 C C . MET A 1 88 ? -40.419 -4.235 61.582 1.00 96.50 88 MET A C 1
ATOM 684 O O . MET A 1 88 ? -39.758 -4.258 60.549 1.00 96.50 88 MET A O 1
ATOM 688 N N . SER A 1 89 ? -41.524 -4.970 61.722 1.00 97.38 89 SER A N 1
ATOM 689 C CA . SER A 1 89 ? -42.065 -5.836 60.672 1.00 97.38 89 SER A CA 1
ATOM 690 C C . SER A 1 89 ? -42.481 -5.031 59.435 1.00 97.38 89 SER A C 1
ATOM 692 O O . SER A 1 89 ? -42.071 -5.364 58.321 1.00 97.38 89 SER A O 1
ATOM 694 N N . ARG A 1 90 ? -43.207 -3.917 59.619 1.00 97.44 90 ARG A N 1
ATOM 695 C CA . ARG A 1 90 ? -43.570 -3.005 58.518 1.00 97.44 90 ARG A CA 1
ATOM 696 C C . ARG A 1 90 ? -42.342 -2.388 57.849 1.00 97.44 90 ARG A C 1
ATOM 698 O O . ARG A 1 90 ? -42.291 -2.308 56.624 1.00 97.44 90 ARG A O 1
ATOM 705 N N . GLU A 1 91 ? -41.345 -1.973 58.629 1.00 97.81 91 GLU A N 1
ATOM 706 C CA . GLU A 1 91 ? -40.087 -1.435 58.101 1.00 97.81 91 GLU A CA 1
ATOM 707 C C . GLU A 1 91 ? -39.303 -2.482 57.300 1.00 97.81 91 GLU A C 1
ATOM 709 O O . GLU A 1 91 ? -38.797 -2.174 56.220 1.00 97.81 91 GLU A O 1
ATOM 714 N N . MET A 1 92 ? -39.245 -3.727 57.779 1.00 96.94 92 MET A N 1
ATOM 715 C CA . MET A 1 92 ? -38.604 -4.839 57.075 1.00 96.94 92 MET A CA 1
ATOM 716 C C . MET A 1 92 ? -39.279 -5.139 55.736 1.00 96.94 92 MET A C 1
ATOM 718 O O . MET A 1 92 ? -38.582 -5.312 54.735 1.00 96.94 92 MET A O 1
ATOM 722 N N . GLU A 1 93 ? -40.613 -5.145 55.678 1.00 97.69 93 GLU A N 1
ATOM 723 C CA . GLU A 1 93 ? -41.332 -5.320 54.411 1.00 97.69 93 GLU A CA 1
ATOM 724 C C . GLU A 1 93 ? -41.107 -4.137 53.455 1.00 97.69 93 GLU A C 1
ATOM 726 O O . GLU A 1 93 ? -40.797 -4.351 52.283 1.00 97.69 93 GLU A O 1
ATOM 731 N N . ALA A 1 94 ? -41.116 -2.891 53.942 1.00 97.69 94 ALA A N 1
ATOM 732 C CA . ALA A 1 94 ? -40.785 -1.728 53.113 1.00 97.69 94 ALA A CA 1
ATOM 733 C C . ALA A 1 94 ? -39.353 -1.803 52.547 1.00 97.69 94 ALA A C 1
ATOM 735 O O . ALA A 1 94 ? -39.121 -1.520 51.368 1.00 97.69 94 ALA A O 1
ATOM 736 N N . LYS A 1 95 ? -38.377 -2.228 53.362 1.00 97.44 95 LYS A N 1
ATOM 737 C CA . LYS A 1 95 ? -36.992 -2.440 52.914 1.00 97.44 95 LYS A CA 1
ATOM 738 C C . LYS A 1 95 ? -36.883 -3.572 51.903 1.00 97.44 95 LYS A C 1
ATOM 740 O O . LYS A 1 95 ? -36.117 -3.437 50.955 1.00 97.44 95 LYS A O 1
ATOM 745 N N . LYS A 1 96 ? -37.642 -4.653 52.065 1.00 97.88 96 LYS A N 1
ATOM 746 C CA . LYS A 1 96 ? -37.681 -5.778 51.124 1.00 97.88 96 LYS A CA 1
ATOM 747 C C . LYS A 1 96 ? -38.264 -5.370 49.773 1.00 97.88 96 LYS A C 1
ATOM 749 O O . LYS A 1 96 ? -37.699 -5.738 48.744 1.00 97.88 96 LYS A O 1
ATOM 754 N N . GLU A 1 97 ? -39.330 -4.569 49.752 1.00 98.00 97 GLU A N 1
ATOM 755 C CA . GLU A 1 97 ? -39.850 -4.007 48.502 1.00 98.00 97 GLU A CA 1
ATOM 756 C C . GLU A 1 97 ? -38.840 -3.080 47.819 1.00 98.00 97 GLU A C 1
ATOM 758 O O . GLU A 1 97 ? -38.643 -3.164 46.609 1.00 98.00 97 GLU A O 1
ATOM 763 N N . GLU A 1 98 ? -38.167 -2.218 48.583 1.00 98.31 98 GLU A N 1
ATOM 764 C CA . GLU A 1 98 ? -37.111 -1.344 48.066 1.00 98.31 98 GLU A CA 1
ATOM 765 C C . GLU A 1 98 ? -35.950 -2.154 47.467 1.00 98.31 98 GLU A C 1
ATOM 767 O O . GLU A 1 98 ? -35.446 -1.836 46.390 1.00 98.31 98 GLU A O 1
ATOM 772 N N . LEU A 1 99 ? -35.551 -3.241 48.134 1.00 98.19 99 LEU A N 1
ATOM 773 C CA . LEU A 1 99 ? -34.510 -4.155 47.662 1.00 98.19 99 LEU A CA 1
ATOM 774 C C . LEU A 1 99 ? -34.931 -4.842 46.357 1.00 98.19 99 LEU A C 1
ATOM 776 O O . LEU A 1 99 ? -34.123 -4.946 45.437 1.00 98.19 99 LEU A O 1
ATOM 780 N N . LYS A 1 100 ? -36.209 -5.224 46.238 1.00 98.38 100 LYS A N 1
ATOM 781 C CA . LYS A 1 100 ? -36.780 -5.770 45.002 1.00 98.38 100 LYS A CA 1
ATOM 782 C C . LYS A 1 100 ? -36.743 -4.750 43.859 1.00 98.38 100 LYS A C 1
ATOM 784 O O . LYS A 1 100 ? -36.229 -5.072 42.795 1.00 98.38 100 LYS A O 1
ATOM 789 N N . ARG A 1 101 ? -37.178 -3.503 44.092 1.00 98.38 101 ARG A N 1
ATOM 790 C CA . ARG A 1 101 ? -37.108 -2.423 43.083 1.00 98.38 101 ARG A CA 1
ATOM 791 C C . ARG A 1 101 ? -35.673 -2.176 42.615 1.00 98.38 101 ARG A C 1
ATOM 793 O O . ARG A 1 101 ? -35.427 -2.054 41.420 1.00 98.38 101 ARG A O 1
ATOM 800 N N . LYS A 1 102 ? -34.713 -2.135 43.545 1.00 98.25 102 LYS A N 1
ATOM 801 C CA . LYS A 1 102 ? -33.289 -1.983 43.209 1.00 98.25 102 LYS A CA 1
ATOM 802 C C . LYS A 1 102 ? -32.755 -3.166 42.410 1.00 98.25 102 LYS A C 1
ATOM 804 O O . LYS A 1 102 ? -31.994 -2.950 41.474 1.00 98.25 102 LYS A O 1
ATOM 809 N N . ASN A 1 103 ? -33.164 -4.387 42.745 1.00 98.50 103 ASN A N 1
ATOM 810 C CA . ASN A 1 103 ? -32.796 -5.578 41.989 1.00 98.50 103 ASN A CA 1
ATOM 811 C C . ASN A 1 103 ? -33.323 -5.521 40.545 1.00 98.50 103 ASN A C 1
ATOM 813 O O . ASN A 1 103 ? -32.571 -5.793 39.616 1.00 98.50 103 ASN A O 1
ATOM 817 N N . ASP A 1 104 ? -34.572 -5.093 40.347 1.00 98.38 104 ASP A N 1
ATOM 818 C CA . ASP A 1 104 ? -35.162 -4.943 39.011 1.00 98.38 104 ASP A CA 1
ATOM 819 C C . ASP A 1 104 ? -34.416 -3.883 38.175 1.00 98.38 104 ASP A C 1
ATOM 821 O O . ASP A 1 104 ? -34.136 -4.103 36.997 1.00 98.38 104 ASP A O 1
ATOM 825 N N . ILE A 1 105 ? -34.011 -2.764 38.793 1.00 98.44 105 ILE A N 1
ATOM 826 C CA . ILE A 1 105 ? -33.184 -1.732 38.139 1.00 98.44 105 ILE A CA 1
ATOM 827 C C . ILE A 1 105 ? -31.802 -2.279 37.770 1.00 98.44 105 ILE A C 1
ATOM 829 O O . ILE A 1 105 ? -31.309 -2.005 36.678 1.00 98.44 105 ILE A O 1
ATOM 833 N N . ILE A 1 106 ? -31.168 -3.046 38.662 1.00 98.56 106 ILE A N 1
ATOM 834 C CA . ILE A 1 106 ? -29.870 -3.673 38.382 1.00 98.56 106 ILE A CA 1
ATOM 835 C C . ILE A 1 106 ? -29.988 -4.587 37.161 1.00 98.56 106 ILE A C 1
ATOM 837 O O . ILE A 1 106 ? -29.167 -4.476 36.257 1.00 98.56 106 ILE A O 1
ATOM 841 N N . LEU A 1 107 ? -31.026 -5.424 37.086 1.00 98.38 107 LEU A N 1
ATOM 842 C CA . LEU A 1 107 ? -31.249 -6.313 35.943 1.00 98.38 107 LEU A CA 1
ATOM 843 C C . LEU A 1 107 ? -31.448 -5.541 34.628 1.00 98.38 107 LEU A C 1
ATOM 845 O O . LEU A 1 107 ? -30.848 -5.900 33.613 1.00 98.38 107 LEU A O 1
ATOM 849 N N . ASP A 1 108 ? -32.240 -4.466 34.640 1.00 98.44 108 ASP A N 1
ATOM 850 C CA . ASP A 1 108 ? -32.437 -3.600 33.468 1.00 98.44 108 ASP A CA 1
ATOM 851 C C . ASP A 1 108 ? -31.127 -2.933 33.018 1.00 98.44 108 ASP A C 1
ATOM 853 O O . ASP A 1 108 ? -30.786 -2.953 31.833 1.00 98.44 108 ASP A O 1
ATOM 857 N N . LEU A 1 109 ? -30.350 -2.390 33.959 1.00 98.44 109 LEU A N 1
ATOM 858 C CA . LEU A 1 109 ? -29.057 -1.775 33.660 1.00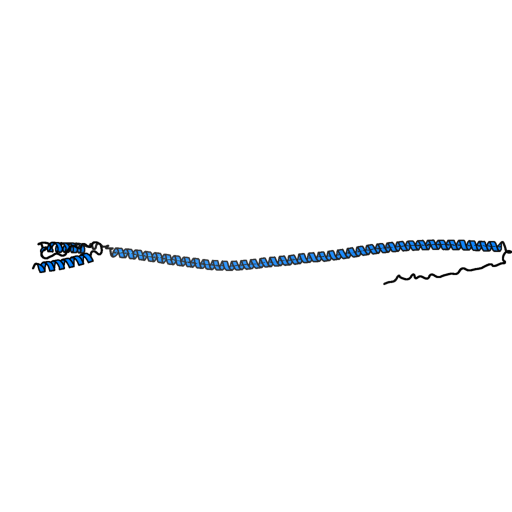 98.44 109 LEU A CA 1
ATOM 859 C C . LEU A 1 109 ? -28.039 -2.794 33.145 1.00 98.44 109 LEU A C 1
ATOM 861 O O . LEU A 1 109 ? -27.320 -2.485 32.199 1.00 98.44 109 LEU A O 1
ATOM 865 N N . THR A 1 110 ? -27.991 -4.002 33.709 1.00 98.50 110 THR A N 1
ATOM 866 C CA . THR A 1 110 ? -27.125 -5.085 33.223 1.00 98.50 110 THR A CA 1
ATOM 867 C C . THR A 1 110 ? -27.489 -5.487 31.796 1.00 98.50 110 THR A C 1
ATOM 869 O O . THR A 1 110 ? -26.599 -5.627 30.961 1.00 98.50 110 THR A O 1
ATOM 872 N N . SER A 1 111 ? -28.783 -5.606 31.483 1.00 98.44 111 SER A N 1
ATOM 873 C CA . SER A 1 111 ? -29.251 -5.884 30.119 1.00 98.44 111 SER A CA 1
ATOM 874 C C . SER A 1 111 ? -28.829 -4.782 29.141 1.00 98.44 111 SER A C 1
ATOM 876 O O . SER A 1 111 ? -28.223 -5.056 28.104 1.00 98.44 111 SER A O 1
ATOM 878 N N . LYS A 1 112 ? -29.051 -3.512 29.505 1.00 98.50 112 LYS A N 1
ATOM 879 C CA . LYS A 1 112 ? -28.629 -2.357 28.695 1.00 98.50 112 LYS A CA 1
ATOM 880 C C . LYS A 1 112 ? -27.118 -2.303 28.497 1.00 98.50 112 LYS A C 1
ATOM 882 O O . LYS A 1 112 ? -26.670 -1.957 27.408 1.00 98.50 112 LYS A O 1
ATOM 887 N N . LEU A 1 113 ? -26.342 -2.618 29.531 1.00 98.31 113 LEU A N 1
ATOM 888 C CA . LEU A 1 113 ? -24.885 -2.645 29.462 1.00 98.31 113 LEU A CA 1
ATOM 889 C C . LEU A 1 113 ? -24.408 -3.734 28.495 1.00 98.31 113 LEU A C 1
ATOM 891 O O . LEU A 1 113 ? -23.618 -3.426 27.612 1.00 98.31 113 LEU A O 1
ATOM 895 N N . SER A 1 114 ? -24.980 -4.938 28.571 1.00 98.38 114 SER A N 1
ATOM 896 C CA . SER A 1 114 ? -24.669 -6.031 27.643 1.00 98.38 114 SER A CA 1
ATOM 897 C C . SER A 1 114 ? -24.966 -5.666 26.184 1.00 98.38 114 SER A C 1
ATOM 899 O O . SER A 1 114 ? -24.127 -5.883 25.313 1.00 98.38 114 SER A O 1
ATOM 901 N N . VAL A 1 115 ? -26.115 -5.037 25.905 1.00 98.44 115 VAL A N 1
ATOM 902 C CA . VAL A 1 115 ? -26.433 -4.550 24.549 1.00 98.44 115 VAL A CA 1
ATOM 903 C C . VAL A 1 115 ? -25.393 -3.528 24.085 1.00 98.44 115 VAL A C 1
ATOM 905 O O . VAL A 1 115 ? -24.861 -3.643 22.983 1.00 98.44 115 VAL A O 1
ATOM 908 N N . ARG A 1 116 ? -25.041 -2.559 24.938 1.00 97.56 116 ARG A N 1
ATOM 909 C CA . ARG A 1 116 ? -24.049 -1.528 24.599 1.00 97.56 116 ARG A CA 1
ATOM 910 C C . ARG A 1 116 ? -22.655 -2.087 24.364 1.00 97.56 116 ARG A C 1
ATOM 912 O O . ARG A 1 116 ? -21.953 -1.563 23.508 1.00 97.56 116 ARG A O 1
ATOM 919 N N . GLU A 1 117 ? -22.254 -3.120 25.098 1.00 98.25 117 GLU A N 1
ATOM 920 C CA . GLU A 1 117 ? -20.992 -3.828 24.871 1.00 98.25 117 GLU A CA 1
ATOM 921 C C . GLU A 1 117 ? -20.977 -4.469 23.481 1.00 98.25 117 GLU A C 1
ATOM 923 O O . GLU A 1 117 ? -20.044 -4.234 22.719 1.00 98.25 117 GLU A O 1
ATOM 928 N N . THR A 1 118 ? -22.053 -5.163 23.095 1.00 98.00 118 THR A N 1
ATOM 929 C CA . THR A 1 118 ? -22.148 -5.767 21.755 1.00 98.00 118 THR A CA 1
ATOM 930 C C . THR A 1 118 ? -22.190 -4.732 20.628 1.00 98.00 118 THR A C 1
ATOM 932 O O . THR A 1 118 ? -21.530 -4.913 19.608 1.00 98.00 118 THR A O 1
ATOM 935 N N . GLU A 1 119 ? -22.904 -3.615 20.811 1.00 98.06 119 GLU A N 1
ATOM 936 C CA . GLU A 1 119 ? -22.908 -2.494 19.860 1.00 98.06 119 GLU A CA 1
ATOM 937 C C . GLU A 1 119 ? -21.503 -1.884 19.721 1.00 98.06 119 GLU A C 1
ATOM 939 O O . GLU A 1 119 ? -21.057 -1.587 18.613 1.00 98.06 119 GLU A O 1
ATOM 944 N N . LEU A 1 120 ? -20.781 -1.717 20.836 1.00 98.06 120 LEU A N 1
ATOM 945 C CA . LEU A 1 120 ? -19.409 -1.211 20.835 1.00 98.06 120 LEU A CA 1
ATOM 946 C C . LEU A 1 120 ? -18.453 -2.140 20.097 1.00 98.06 120 LEU A C 1
ATOM 948 O O . LEU A 1 120 ? -17.602 -1.655 19.352 1.00 98.06 120 LEU A O 1
ATOM 952 N N . ASP A 1 121 ? -18.573 -3.446 20.313 1.00 98.00 121 ASP A N 1
ATOM 953 C CA . ASP A 1 121 ? -17.740 -4.431 19.634 1.00 98.00 121 ASP A CA 1
ATOM 954 C C . ASP A 1 121 ? -18.038 -4.463 18.131 1.00 98.00 121 ASP A C 1
ATOM 956 O O . ASP A 1 121 ? -17.097 -4.420 17.340 1.00 98.00 121 ASP A O 1
ATOM 960 N N . GLY A 1 122 ? -19.310 -4.374 17.726 1.00 97.81 122 GLY A N 1
ATOM 961 C CA . GLY A 1 122 ? -19.690 -4.237 16.316 1.00 97.81 122 GLY A CA 1
ATOM 962 C C . GLY A 1 122 ? -19.099 -2.983 15.660 1.00 97.81 122 GLY A C 1
ATOM 963 O O . GLY A 1 122 ? -18.462 -3.059 14.613 1.00 97.81 122 GLY A O 1
ATOM 964 N N . VAL A 1 123 ? -19.204 -1.821 16.314 1.00 97.31 123 VAL A N 1
ATOM 965 C CA . VAL A 1 123 ? -18.612 -0.569 15.802 1.00 97.31 123 VAL A CA 1
ATOM 966 C C . VAL A 1 123 ? -17.081 -0.641 15.745 1.00 97.31 123 VAL A C 1
ATOM 968 O O . VAL A 1 123 ? -16.453 -0.048 14.863 1.00 97.31 123 VAL A O 1
ATOM 971 N N . ARG A 1 124 ? -16.438 -1.342 16.688 1.00 97.75 124 ARG A N 1
ATOM 972 C CA . ARG A 1 124 ? -14.984 -1.559 16.661 1.00 97.75 124 ARG A CA 1
ATOM 973 C C . ARG A 1 124 ? -14.579 -2.423 15.475 1.00 97.75 124 ARG A C 1
ATOM 975 O O . ARG A 1 124 ? -13.635 -2.038 14.790 1.00 97.75 124 ARG A O 1
ATOM 982 N N . GLU A 1 125 ? -15.305 -3.508 15.222 1.00 97.44 125 GLU A N 1
ATOM 983 C CA . GLU A 1 125 ? -15.080 -4.401 14.087 1.00 97.44 125 GLU A CA 1
ATOM 984 C C . GLU A 1 125 ? -15.250 -3.664 12.753 1.00 97.44 125 GLU A C 1
ATOM 986 O O . GLU A 1 125 ? -14.338 -3.682 11.930 1.00 97.44 125 GLU A O 1
ATOM 991 N N . GLU A 1 126 ? -16.336 -2.905 12.570 1.00 96.75 126 GLU A N 1
ATOM 992 C CA . GLU A 1 126 ? -16.551 -2.090 11.364 1.00 96.75 126 GLU A CA 1
ATOM 993 C C . GLU A 1 126 ? -15.423 -1.074 11.138 1.00 96.75 126 GLU A C 1
ATOM 995 O O . GLU A 1 126 ? -14.930 -0.894 10.020 1.00 96.75 126 GLU A O 1
ATOM 1000 N N . ARG A 1 127 ? -14.974 -0.408 12.208 1.00 96.94 127 ARG A N 1
ATOM 1001 C CA . ARG A 1 127 ? -13.872 0.557 12.138 1.00 96.94 127 ARG A CA 1
ATOM 1002 C C . ARG A 1 127 ? -12.546 -0.114 11.793 1.00 96.94 127 ARG A C 1
ATOM 1004 O O . ARG A 1 127 ? -11.748 0.480 11.064 1.00 96.94 127 ARG A O 1
ATOM 1011 N N . ASP A 1 128 ? -12.279 -1.296 12.333 1.00 95.44 128 ASP A N 1
ATOM 1012 C CA . ASP A 1 128 ? -11.049 -2.032 12.050 1.00 95.44 128 ASP A CA 1
ATOM 1013 C C . ASP A 1 128 ? -11.063 -2.602 10.625 1.00 95.44 128 ASP A C 1
ATOM 1015 O O . ASP A 1 128 ? -10.058 -2.476 9.922 1.00 95.44 128 ASP A O 1
ATOM 1019 N N . GLN A 1 129 ? -12.216 -3.073 10.142 1.00 95.50 129 GLN A N 1
ATOM 1020 C CA . GLN A 1 129 ? -12.410 -3.471 8.748 1.00 95.50 129 GLN A CA 1
ATOM 1021 C C . GLN A 1 129 ? -12.176 -2.295 7.788 1.00 95.50 129 GLN A C 1
ATOM 1023 O O . GLN A 1 129 ? -11.357 -2.392 6.877 1.00 95.50 129 GLN A O 1
ATOM 1028 N N . ALA A 1 130 ? -12.796 -1.137 8.036 1.00 92.12 130 ALA A N 1
ATOM 1029 C CA . ALA A 1 130 ? -12.597 0.052 7.204 1.00 92.12 130 ALA A CA 1
ATOM 1030 C C . ALA A 1 130 ? -11.130 0.525 7.189 1.00 92.12 130 ALA A C 1
ATOM 1032 O O . ALA A 1 130 ? -10.634 1.021 6.175 1.00 92.12 130 ALA A O 1
ATOM 1033 N N . ARG A 1 131 ? -10.406 0.376 8.307 1.00 93.00 131 ARG A N 1
ATOM 1034 C CA . ARG A 1 131 ? -8.964 0.661 8.363 1.00 93.00 131 ARG A CA 1
ATOM 1035 C C . ARG A 1 131 ? -8.148 -0.326 7.532 1.00 93.00 131 ARG A C 1
ATOM 1037 O O . ARG A 1 131 ? -7.229 0.122 6.845 1.00 93.00 131 ARG A O 1
ATOM 1044 N N . ALA A 1 132 ? -8.471 -1.616 7.589 1.00 90.06 132 ALA A N 1
ATOM 1045 C CA . ALA A 1 132 ? -7.817 -2.640 6.781 1.00 90.06 132 ALA A CA 1
ATOM 1046 C C . ALA A 1 132 ? -8.015 -2.369 5.281 1.00 90.06 132 ALA A C 1
ATOM 1048 O O . ALA A 1 132 ? -7.028 -2.281 4.551 1.00 90.06 132 ALA A O 1
ATOM 1049 N N . ASP A 1 133 ? -9.249 -2.091 4.853 1.00 86.56 133 ASP A N 1
ATOM 1050 C CA . ASP A 1 133 ? -9.584 -1.785 3.456 1.00 86.56 133 ASP A CA 1
ATOM 1051 C C . ASP A 1 133 ? -8.844 -0.536 2.946 1.00 86.56 133 ASP A C 1
ATOM 1053 O O . ASP A 1 133 ? -8.325 -0.503 1.827 1.00 86.56 133 ASP A O 1
ATOM 1057 N N . LEU A 1 134 ? -8.746 0.513 3.775 1.00 84.12 134 LEU A N 1
ATOM 1058 C CA . LEU A 1 134 ? -7.979 1.717 3.441 1.00 84.12 134 LEU A CA 1
ATOM 1059 C C . LEU A 1 134 ? -6.480 1.429 3.309 1.00 84.12 134 LEU A C 1
ATOM 1061 O O . LEU A 1 134 ? -5.820 2.001 2.437 1.00 84.12 134 LEU A O 1
ATOM 1065 N N . GLN A 1 135 ? -5.930 0.571 4.168 1.00 86.25 135 GLN A N 1
ATOM 1066 C CA . GLN A 1 135 ? -4.520 0.196 4.131 1.00 86.25 135 GLN A CA 1
ATOM 1067 C C . GLN A 1 135 ? -4.202 -0.671 2.908 1.00 86.25 135 GLN A C 1
ATOM 1069 O O . GLN A 1 135 ? -3.216 -0.404 2.218 1.00 86.25 135 GLN A O 1
ATOM 1074 N N . GLU A 1 136 ? -5.058 -1.641 2.592 1.00 83.06 136 GLU A N 1
ATOM 1075 C CA . GLU A 1 136 ? -4.942 -2.486 1.402 1.00 83.06 136 GLU A CA 1
ATOM 1076 C C . GLU A 1 136 ? -5.099 -1.662 0.116 1.00 83.06 136 GLU A C 1
ATOM 1078 O O . GLU A 1 136 ? -4.252 -1.718 -0.779 1.00 83.06 136 GLU A O 1
ATOM 1083 N N . GLY A 1 137 ? -6.111 -0.791 0.056 1.00 79.62 137 GLY A N 1
ATOM 1084 C CA . GLY A 1 137 ? -6.336 0.103 -1.078 1.00 79.62 137 GLY A CA 1
ATOM 1085 C C . GLY A 1 137 ? -5.199 1.107 -1.296 1.00 79.62 137 GLY A C 1
ATOM 1086 O O . GLY A 1 137 ? -4.876 1.439 -2.441 1.00 79.62 137 GLY A O 1
ATOM 1087 N N . LYS A 1 138 ? -4.555 1.585 -0.223 1.00 75.75 138 LYS A N 1
ATOM 1088 C CA . LYS A 1 138 ? -3.379 2.462 -0.314 1.00 75.75 138 LYS A CA 1
ATOM 1089 C C . LYS A 1 138 ? -2.141 1.698 -0.785 1.00 75.75 138 LYS A C 1
ATOM 1091 O O . LYS A 1 138 ? -1.463 2.179 -1.688 1.00 75.75 138 LYS A O 1
ATOM 1096 N N . GLY A 1 139 ? -1.894 0.503 -0.243 1.00 77.44 139 GLY A N 1
ATOM 1097 C CA . GLY A 1 139 ? -0.800 -0.369 -0.680 1.00 77.44 139 GLY A CA 1
ATOM 1098 C C . GLY A 1 139 ? -0.906 -0.730 -2.162 1.00 77.44 139 GLY A C 1
ATOM 1099 O O . GLY A 1 139 ? 0.068 -0.599 -2.898 1.00 77.44 139 GLY A O 1
ATOM 1100 N N . SER A 1 140 ? -2.112 -1.065 -2.627 1.00 82.06 140 SER A N 1
ATOM 1101 C CA . SER A 1 140 ? -2.384 -1.368 -4.037 1.00 82.06 140 SER A CA 1
ATOM 1102 C C . SER A 1 140 ? -2.104 -0.177 -4.965 1.00 82.06 140 SER A C 1
ATOM 1104 O O . SER A 1 140 ? -1.475 -0.332 -6.015 1.00 82.06 140 SER A O 1
ATOM 1106 N N . LYS A 1 141 ? -2.518 1.038 -4.577 1.00 85.25 141 LYS A N 1
ATOM 1107 C CA . LYS A 1 141 ? -2.250 2.256 -5.360 1.00 85.25 141 LYS A CA 1
ATOM 1108 C C . LYS A 1 141 ? -0.764 2.610 -5.394 1.00 85.25 141 LYS A C 1
ATOM 1110 O O . LYS A 1 141 ? -0.253 2.905 -6.473 1.00 85.25 141 LYS A O 1
ATOM 1115 N N . ASP A 1 142 ? -0.075 2.562 -4.257 1.00 88.19 142 ASP A N 1
ATOM 1116 C CA . ASP A 1 142 ? 1.364 2.845 -4.189 1.00 88.19 142 ASP A CA 1
ATOM 1117 C C . ASP A 1 142 ? 2.167 1.818 -5.004 1.00 88.19 142 ASP A C 1
ATOM 1119 O O . ASP A 1 142 ? 3.090 2.181 -5.739 1.00 88.19 142 ASP A O 1
ATOM 1123 N N . GLU A 1 143 ? 1.776 0.543 -4.960 1.00 87.88 143 GLU A N 1
ATOM 1124 C CA . GLU A 1 143 ? 2.391 -0.504 -5.772 1.00 87.88 143 GLU A CA 1
ATOM 1125 C C . GLU A 1 143 ? 2.158 -0.287 -7.275 1.00 87.88 143 GLU A C 1
ATOM 1127 O O . GLU A 1 143 ? 3.092 -0.420 -8.074 1.00 87.88 143 GLU A O 1
ATOM 1132 N N . LEU A 1 144 ? 0.944 0.110 -7.670 1.00 89.88 144 LEU A N 1
ATOM 1133 C CA . LEU A 1 144 ? 0.625 0.450 -9.055 1.00 89.88 144 LEU A CA 1
ATOM 1134 C C . LEU A 1 144 ? 1.464 1.634 -9.555 1.00 89.88 144 LEU A C 1
ATOM 1136 O O . LEU A 1 144 ? 2.005 1.580 -10.662 1.00 89.88 144 LEU A O 1
ATOM 1140 N N . VAL A 1 145 ? 1.611 2.685 -8.742 1.00 93.75 145 VAL A N 1
ATOM 1141 C CA . VAL A 1 145 ? 2.438 3.858 -9.068 1.00 93.75 145 VAL A CA 1
ATOM 1142 C C . VAL A 1 145 ? 3.906 3.464 -9.223 1.00 93.75 145 VAL A C 1
ATOM 1144 O O . VAL A 1 145 ? 4.529 3.836 -10.219 1.00 93.75 145 VAL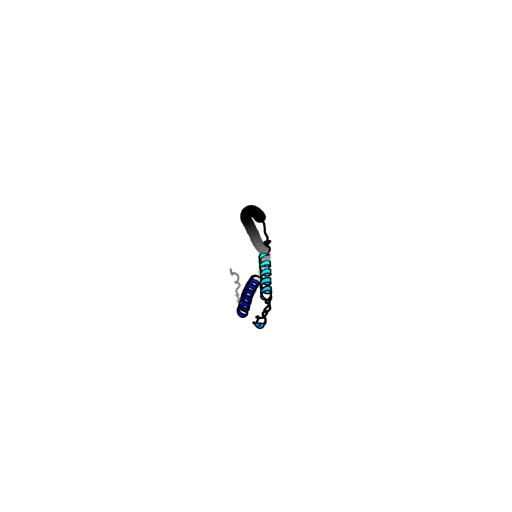 A O 1
ATOM 1147 N N . ARG A 1 146 ? 4.450 2.658 -8.301 1.00 93.44 146 ARG A N 1
ATOM 1148 C CA . ARG A 1 146 ? 5.825 2.143 -8.392 1.00 93.44 146 ARG A CA 1
ATOM 1149 C C . ARG A 1 146 ? 6.042 1.366 -9.690 1.00 93.44 146 ARG A C 1
ATOM 1151 O O . ARG A 1 146 ? 6.999 1.633 -10.413 1.00 93.44 146 ARG A O 1
ATOM 1158 N N . LYS A 1 147 ? 5.126 0.455 -10.030 1.00 93.44 147 LYS A N 1
ATOM 1159 C CA . LYS A 1 147 ? 5.200 -0.329 -11.271 1.00 93.44 147 LYS A CA 1
ATOM 1160 C C . LYS A 1 147 ? 5.128 0.562 -12.516 1.00 93.44 147 LYS A C 1
ATOM 1162 O O . LYS A 1 147 ? 5.847 0.328 -13.484 1.00 93.44 147 LYS A O 1
ATOM 1167 N N . ALA A 1 148 ? 4.304 1.610 -12.494 1.00 95.31 148 ALA A N 1
ATOM 1168 C CA . ALA A 1 148 ? 4.232 2.583 -13.583 1.00 95.31 148 ALA A CA 1
ATOM 1169 C C . ALA A 1 148 ? 5.549 3.361 -13.759 1.00 95.31 148 ALA A C 1
ATOM 1171 O O . ALA A 1 148 ? 5.984 3.579 -14.894 1.00 95.31 148 ALA A O 1
ATOM 1172 N N . TRP A 1 149 ? 6.214 3.741 -12.663 1.00 97.56 149 TRP A N 1
ATOM 1173 C CA . TRP A 1 149 ? 7.543 4.358 -12.716 1.00 97.56 149 TRP A CA 1
ATOM 1174 C C . TRP A 1 149 ? 8.594 3.406 -13.280 1.00 97.56 149 TRP A C 1
ATOM 1176 O O . TRP A 1 149 ? 9.312 3.795 -14.194 1.00 97.56 149 TRP A O 1
ATOM 1186 N N . GLU A 1 150 ? 8.627 2.149 -12.837 1.00 97.69 150 GLU A N 1
ATOM 1187 C CA . GLU A 1 150 ? 9.558 1.140 -13.364 1.00 97.69 150 GLU A CA 1
ATOM 1188 C C . GLU A 1 150 ? 9.397 0.931 -14.875 1.00 97.69 150 GLU A C 1
ATOM 1190 O O . GLU A 1 150 ? 10.385 0.862 -15.613 1.00 97.69 150 GLU A O 1
ATOM 1195 N N . VAL A 1 151 ? 8.154 0.873 -15.365 1.00 97.88 151 VAL A N 1
ATOM 1196 C CA . VAL A 1 151 ? 7.862 0.750 -16.801 1.00 97.88 151 VAL A CA 1
ATOM 1197 C C . VAL A 1 151 ? 8.343 1.981 -17.567 1.00 97.88 151 VAL A C 1
ATOM 1199 O O . VAL A 1 151 ? 8.988 1.835 -18.610 1.00 97.88 151 VAL A O 1
ATOM 1202 N N . ARG A 1 152 ? 8.062 3.186 -17.055 1.00 98.19 152 ARG A N 1
ATOM 1203 C CA . ARG A 1 152 ? 8.533 4.443 -17.650 1.00 98.19 152 ARG A CA 1
ATOM 1204 C C . ARG A 1 152 ? 10.055 4.475 -17.706 1.00 98.19 152 ARG A C 1
ATOM 1206 O O . ARG A 1 152 ? 10.610 4.747 -18.766 1.00 98.19 152 ARG A O 1
ATOM 1213 N N . ASP A 1 153 ? 10.723 4.179 -16.602 1.00 98.31 153 ASP A N 1
ATOM 1214 C CA . ASP A 1 153 ? 12.178 4.270 -16.491 1.00 98.31 153 ASP A CA 1
ATOM 1215 C C . ASP A 1 153 ? 12.854 3.243 -17.404 1.00 98.31 153 ASP A C 1
ATOM 1217 O O . ASP A 1 153 ? 13.783 3.577 -18.140 1.00 98.31 153 ASP A O 1
ATOM 1221 N N . SER A 1 154 ? 12.302 2.030 -17.483 1.00 97.81 154 SER A N 1
ATOM 1222 C CA . SER A 1 154 ? 12.737 1.008 -18.441 1.00 97.81 154 SER A CA 1
ATOM 1223 C C . SER A 1 154 ? 12.556 1.459 -19.894 1.00 97.81 154 SER A C 1
ATOM 1225 O O . SER A 1 154 ? 13.419 1.220 -20.740 1.00 97.81 154 SER A O 1
ATOM 1227 N N . ALA A 1 155 ? 11.442 2.123 -20.216 1.00 98.25 155 ALA A N 1
ATOM 1228 C CA . ALA A 1 155 ? 11.200 2.658 -21.554 1.00 98.25 155 ALA A CA 1
ATOM 1229 C C . ALA A 1 155 ? 12.155 3.812 -21.894 1.00 98.25 155 ALA A C 1
ATOM 1231 O O . ALA A 1 155 ? 12.680 3.862 -23.006 1.00 98.25 155 ALA A O 1
ATOM 1232 N N . VAL A 1 156 ? 12.428 4.704 -20.937 1.00 98.44 156 VAL A N 1
ATOM 1233 C CA . VAL A 1 156 ? 13.397 5.798 -21.085 1.00 98.44 156 VAL A CA 1
ATOM 1234 C C . VAL A 1 156 ? 14.805 5.245 -21.295 1.00 98.44 156 VAL A C 1
ATOM 1236 O O . VAL A 1 156 ? 15.496 5.699 -22.204 1.00 98.44 156 VAL A O 1
ATOM 1239 N N . ALA A 1 157 ? 15.212 4.228 -20.531 1.00 98.31 157 ALA A N 1
ATOM 1240 C CA . ALA A 1 157 ? 16.504 3.570 -20.697 1.00 98.31 157 ALA A CA 1
ATOM 1241 C C . ALA A 1 157 ? 16.656 2.962 -22.100 1.00 98.31 157 ALA A C 1
ATOM 1243 O O . ALA A 1 157 ? 17.656 3.220 -22.771 1.00 98.31 157 ALA A O 1
ATOM 1244 N N . ARG A 1 158 ? 15.636 2.238 -22.592 1.00 98.06 158 ARG A N 1
ATOM 1245 C CA . ARG A 1 158 ? 15.624 1.715 -23.970 1.00 98.06 158 ARG A CA 1
ATOM 1246 C C . ARG A 1 158 ? 15.705 2.833 -25.006 1.00 98.06 158 ARG A C 1
ATOM 1248 O O . ARG A 1 158 ? 16.512 2.742 -25.925 1.00 98.06 158 ARG A O 1
ATOM 1255 N N . LYS A 1 159 ? 14.925 3.910 -24.844 1.00 98.38 159 LYS A N 1
ATOM 1256 C CA . LYS A 1 159 ? 14.973 5.068 -25.749 1.00 98.38 159 LYS A CA 1
ATOM 1257 C C . LYS A 1 159 ? 16.385 5.647 -25.814 1.00 98.38 159 LYS A C 1
ATOM 1259 O O . LYS A 1 159 ? 16.925 5.815 -26.901 1.00 98.38 159 LYS A O 1
ATOM 1264 N N . ASN A 1 160 ? 16.999 5.905 -24.664 1.00 98.31 160 ASN A N 1
ATOM 1265 C CA . ASN A 1 160 ? 18.336 6.484 -24.598 1.00 98.31 160 ASN A CA 1
ATOM 1266 C C . ASN A 1 160 ? 19.387 5.550 -25.219 1.00 98.31 160 ASN A C 1
ATOM 1268 O O . ASN A 1 160 ? 20.231 6.022 -25.974 1.00 98.31 160 ASN A O 1
ATOM 1272 N N . ALA A 1 161 ? 19.298 4.237 -24.982 1.00 98.38 161 ALA A N 1
ATOM 1273 C CA . ALA A 1 161 ? 20.177 3.253 -25.616 1.00 98.38 161 ALA A CA 1
ATOM 1274 C C . ALA A 1 161 ? 20.075 3.311 -27.150 1.00 98.38 161 ALA A C 1
ATOM 1276 O O . ALA A 1 161 ? 21.085 3.495 -27.826 1.00 98.38 161 ALA A O 1
ATOM 1277 N N . THR A 1 162 ? 18.853 3.288 -27.695 1.00 98.25 162 THR A N 1
ATOM 1278 C CA . THR A 1 162 ? 18.642 3.391 -29.151 1.00 98.25 162 THR A CA 1
ATOM 1279 C C . THR A 1 162 ? 19.109 4.730 -29.728 1.00 98.25 162 THR A C 1
ATOM 1281 O O . THR A 1 162 ? 19.612 4.781 -30.846 1.00 98.25 162 THR A O 1
ATOM 1284 N N . GLN A 1 163 ? 18.999 5.829 -28.972 1.00 98.12 163 GLN A N 1
ATOM 1285 C CA . GLN A 1 163 ? 19.504 7.138 -29.395 1.00 98.12 163 GLN A CA 1
ATOM 1286 C C . GLN A 1 163 ? 21.035 7.171 -29.458 1.00 98.12 163 GLN A C 1
ATOM 1288 O O . GLN A 1 163 ? 21.593 7.761 -30.383 1.00 98.12 163 GLN A O 1
ATOM 1293 N N . VAL A 1 164 ? 21.715 6.522 -28.509 1.00 98.44 164 VAL A N 1
ATOM 1294 C CA . VAL A 1 164 ? 23.178 6.377 -28.526 1.00 98.44 164 VAL A CA 1
ATOM 1295 C C . VAL A 1 164 ? 23.622 5.528 -29.717 1.00 98.44 164 VAL A C 1
ATOM 1297 O O . VAL A 1 164 ? 24.556 5.913 -30.418 1.00 98.44 164 VAL A O 1
ATOM 1300 N N . GLU A 1 165 ? 22.948 4.410 -29.983 1.00 98.19 165 GLU A N 1
ATOM 1301 C CA . GLU A 1 165 ? 23.229 3.561 -31.149 1.00 98.19 165 GLU A CA 1
ATOM 1302 C C . GLU A 1 165 ? 23.012 4.311 -32.467 1.00 98.19 165 GLU A C 1
ATOM 1304 O O . GLU A 1 165 ? 23.869 4.269 -33.348 1.00 98.19 165 GLU A O 1
ATOM 1309 N N . LEU A 1 166 ? 21.924 5.077 -32.579 1.00 98.38 166 LEU A N 1
ATOM 1310 C CA . LEU A 1 166 ? 21.653 5.911 -33.748 1.00 98.38 166 LEU A CA 1
ATOM 1311 C C . LEU A 1 166 ? 22.742 6.971 -33.966 1.00 98.38 166 LEU A C 1
ATOM 1313 O O . LEU A 1 166 ? 23.167 7.198 -35.098 1.00 98.38 166 LEU A O 1
ATOM 1317 N N . ALA A 1 167 ? 23.205 7.622 -32.895 1.00 98.44 167 ALA A N 1
ATOM 1318 C CA . ALA A 1 167 ? 24.287 8.598 -32.979 1.00 98.44 167 ALA A CA 1
ATOM 1319 C C . ALA A 1 167 ? 25.596 7.952 -33.461 1.00 98.44 167 ALA A C 1
ATOM 1321 O O . ALA A 1 167 ? 26.270 8.527 -34.314 1.00 98.44 167 ALA A O 1
ATOM 1322 N N . ARG A 1 168 ? 25.920 6.745 -32.977 1.00 98.25 168 ARG A N 1
ATOM 1323 C CA . ARG A 1 168 ? 27.082 5.970 -33.445 1.00 98.25 168 ARG A CA 1
ATOM 1324 C C . ARG A 1 168 ? 26.966 5.619 -34.925 1.00 98.25 168 ARG A C 1
ATOM 1326 O O . ARG A 1 168 ? 27.851 5.978 -35.688 1.00 98.25 168 ARG A O 1
ATOM 1333 N N . ALA A 1 169 ? 25.837 5.052 -35.348 1.00 98.00 169 ALA A N 1
ATOM 1334 C CA . ALA A 1 169 ? 25.608 4.713 -36.752 1.00 98.00 169 ALA A CA 1
ATOM 1335 C C . ALA A 1 169 ? 25.723 5.940 -37.675 1.00 98.00 169 ALA A C 1
ATOM 1337 O O . ALA A 1 169 ? 26.249 5.852 -38.783 1.00 98.00 169 ALA A O 1
ATOM 1338 N N . ARG A 1 170 ? 25.272 7.115 -37.218 1.00 98.50 170 ARG A N 1
ATOM 1339 C CA . ARG A 1 170 ? 25.429 8.367 -37.968 1.00 98.50 170 ARG A CA 1
ATOM 1340 C C . ARG A 1 170 ? 26.897 8.771 -38.121 1.00 98.50 170 ARG A C 1
ATOM 1342 O O . ARG A 1 170 ? 27.274 9.220 -39.201 1.00 98.50 170 ARG A O 1
ATOM 1349 N N . ILE A 1 171 ? 27.704 8.617 -37.071 1.00 98.56 171 ILE A N 1
ATOM 1350 C CA . ILE A 1 171 ? 29.153 8.860 -37.128 1.00 98.56 171 ILE A CA 1
ATOM 1351 C C . ILE A 1 171 ? 29.806 7.889 -38.118 1.00 98.56 171 ILE A C 1
ATOM 1353 O O . ILE A 1 171 ? 30.549 8.339 -38.987 1.00 98.56 171 ILE A O 1
ATOM 1357 N N . ASP A 1 172 ? 29.464 6.601 -38.055 1.00 98.50 172 ASP A N 1
ATOM 1358 C CA . ASP A 1 172 ? 30.018 5.575 -38.947 1.00 98.50 172 ASP A CA 1
ATOM 1359 C C . ASP A 1 172 ? 29.725 5.890 -40.423 1.00 98.50 172 ASP A C 1
ATOM 1361 O O . ASP A 1 172 ? 30.614 5.815 -41.271 1.00 98.50 172 ASP A O 1
ATOM 1365 N N . VAL A 1 173 ? 28.498 6.327 -40.736 1.00 98.38 173 VAL A N 1
ATOM 1366 C CA . VAL A 1 173 ? 28.121 6.765 -42.091 1.00 98.38 173 VAL A CA 1
ATOM 1367 C C . VAL A 1 173 ? 28.923 7.990 -42.530 1.00 98.38 173 VAL A C 1
ATOM 1369 O O . VAL A 1 173 ? 29.387 8.042 -43.669 1.00 98.38 173 VAL A O 1
ATOM 1372 N N . MET A 1 174 ? 29.106 8.981 -41.653 1.00 98.38 174 MET A N 1
ATOM 1373 C CA . MET A 1 174 ? 29.906 10.170 -41.972 1.00 98.38 174 MET A CA 1
ATOM 1374 C C . MET A 1 174 ? 31.371 9.810 -42.233 1.00 98.38 174 MET A C 1
ATOM 1376 O O . MET A 1 174 ? 31.961 10.321 -43.185 1.00 98.38 174 MET A O 1
ATOM 1380 N N . GLN A 1 175 ? 31.942 8.903 -41.440 1.00 98.44 175 GLN A N 1
ATOM 1381 C CA . GLN A 1 175 ? 33.306 8.423 -41.627 1.00 98.44 175 GLN A CA 1
ATOM 1382 C C . GLN A 1 175 ? 33.454 7.646 -42.941 1.00 98.44 175 GLN A C 1
ATOM 1384 O O . GLN A 1 175 ? 34.376 7.922 -43.707 1.00 98.44 175 GLN A O 1
ATOM 1389 N N . ALA A 1 176 ? 32.529 6.729 -43.239 1.00 98.31 176 ALA A N 1
ATOM 1390 C CA . ALA A 1 176 ? 32.521 5.989 -44.499 1.00 98.31 176 ALA A CA 1
ATOM 1391 C C . ALA A 1 176 ? 32.397 6.927 -45.712 1.00 98.31 176 ALA A C 1
ATOM 1393 O O . ALA A 1 176 ? 33.067 6.726 -46.723 1.00 98.31 176 ALA A O 1
ATOM 1394 N N . ASN A 1 177 ? 31.590 7.987 -45.604 1.00 98.25 177 ASN A N 1
ATOM 1395 C CA . ASN A 1 177 ? 31.473 8.997 -46.653 1.00 98.25 177 ASN A CA 1
ATOM 1396 C C . ASN A 1 177 ? 32.782 9.787 -46.848 1.00 98.25 177 ASN A C 1
ATOM 1398 O O . ASN A 1 177 ? 33.200 9.994 -47.982 1.00 98.25 177 ASN A O 1
ATOM 1402 N N . SER A 1 178 ? 33.466 10.175 -45.763 1.00 98.44 178 SER A N 1
ATOM 1403 C CA . SER A 1 178 ? 34.788 10.824 -45.849 1.00 98.44 178 SER A CA 1
ATOM 1404 C C . SER A 1 178 ? 35.800 9.934 -46.568 1.00 98.44 178 SER A C 1
ATOM 1406 O O . SER A 1 178 ? 36.452 10.373 -47.511 1.00 98.44 178 SER A O 1
ATOM 1408 N N . GLN A 1 179 ? 35.866 8.656 -46.188 1.00 98.44 179 GLN A N 1
ATOM 1409 C CA . GLN A 1 179 ? 36.753 7.680 -46.825 1.00 98.44 179 GLN A CA 1
ATOM 1410 C C . GLN A 1 179 ? 36.429 7.488 -48.312 1.00 98.44 179 GLN A C 1
ATOM 1412 O O . GLN A 1 179 ? 37.334 7.387 -49.138 1.00 98.44 179 GLN A O 1
ATOM 1417 N N . LEU A 1 180 ? 35.143 7.464 -48.674 1.00 98.50 180 LEU A N 1
ATOM 1418 C CA . LEU A 1 180 ? 34.720 7.373 -50.069 1.00 98.50 180 LEU A CA 1
ATOM 1419 C C . LEU A 1 180 ? 35.139 8.611 -50.871 1.00 98.50 180 LEU A C 1
ATOM 1421 O O . LEU A 1 180 ? 35.648 8.471 -51.982 1.00 98.50 180 LEU A O 1
ATOM 1425 N N . MET A 1 181 ? 34.953 9.809 -50.314 1.00 98.62 181 MET A N 1
ATOM 1426 C CA . MET A 1 181 ? 35.380 11.064 -50.937 1.00 98.62 181 MET A CA 1
ATOM 1427 C C . MET A 1 181 ? 36.896 11.097 -51.162 1.00 98.62 181 MET A C 1
ATOM 1429 O O . MET A 1 181 ? 37.339 11.439 -52.256 1.00 98.62 181 MET A O 1
ATOM 1433 N N . GLU A 1 182 ? 37.688 10.676 -50.173 1.00 98.44 182 GLU A N 1
ATOM 1434 C CA . GLU A 1 182 ? 39.147 10.552 -50.293 1.00 98.44 182 GLU A CA 1
ATOM 1435 C C . GLU A 1 182 ? 39.547 9.555 -51.391 1.00 98.44 182 GLU A C 1
ATOM 1437 O O . GLU A 1 182 ? 40.408 9.853 -52.218 1.00 98.44 182 GLU A O 1
ATOM 1442 N N . ALA A 1 183 ? 38.888 8.395 -51.461 1.00 98.50 183 ALA A N 1
ATOM 1443 C CA . ALA A 1 183 ? 39.153 7.395 -52.494 1.00 98.50 183 ALA A CA 1
ATOM 1444 C C . ALA A 1 183 ? 38.786 7.889 -53.906 1.00 98.50 183 ALA A C 1
ATOM 1446 O O . ALA A 1 183 ? 39.506 7.614 -54.868 1.00 98.50 183 ALA A O 1
ATOM 1447 N N . ILE A 1 184 ? 37.683 8.635 -54.046 1.00 98.19 184 ILE A N 1
ATOM 1448 C CA . ILE A 1 184 ? 37.306 9.278 -55.313 1.00 98.19 184 ILE A CA 1
ATOM 1449 C C . ILE A 1 184 ? 38.365 10.304 -55.710 1.00 98.19 184 ILE A C 1
ATOM 1451 O O . ILE A 1 184 ? 38.801 10.293 -56.859 1.00 98.19 184 ILE A O 1
ATOM 1455 N N . GLN A 1 185 ? 38.806 11.144 -54.773 1.00 98.38 185 GLN A N 1
ATOM 1456 C CA . GLN A 1 185 ? 39.825 12.157 -55.025 1.00 98.38 185 GLN A CA 1
ATOM 1457 C C . GLN A 1 185 ? 41.136 11.520 -55.511 1.00 98.38 185 GLN A C 1
ATOM 1459 O O . GLN A 1 185 ? 41.637 11.887 -56.571 1.00 98.38 185 GLN A O 1
ATOM 1464 N N . GLN A 1 186 ? 41.620 10.481 -54.823 1.00 98.56 186 GLN A N 1
ATOM 1465 C CA . GLN A 1 186 ? 42.800 9.716 -55.247 1.00 98.56 186 GLN A CA 1
ATOM 1466 C C . GLN A 1 186 ? 42.620 9.090 -56.637 1.00 98.56 186 GLN A C 1
ATOM 1468 O O . GLN A 1 186 ? 43.532 9.117 -57.462 1.00 98.56 186 GLN A O 1
ATOM 1473 N N . LYS A 1 187 ? 41.436 8.536 -56.932 1.00 98.38 187 LYS A N 1
ATOM 1474 C CA . LYS A 1 187 ? 41.136 7.967 -58.253 1.00 98.38 187 LYS A CA 1
ATOM 1475 C C . LYS A 1 187 ? 41.178 9.033 -59.350 1.00 98.38 187 LYS A C 1
ATOM 1477 O O . LYS A 1 187 ? 41.698 8.757 -60.432 1.00 98.38 187 LYS A O 1
ATOM 1482 N N . VAL A 1 188 ? 40.619 10.217 -59.098 1.00 98.56 188 VAL A N 1
ATOM 1483 C CA . VAL A 1 188 ? 40.645 11.343 -60.043 1.00 98.56 188 VAL A CA 1
ATOM 1484 C C . VAL A 1 188 ? 42.083 11.790 -60.291 1.00 98.56 188 VAL A C 1
ATOM 1486 O O . VAL A 1 188 ? 42.484 11.887 -61.447 1.00 98.56 188 VAL A O 1
ATOM 1489 N N . GLU A 1 189 ? 42.880 11.969 -59.238 1.00 98.44 189 GLU A N 1
ATOM 1490 C CA . GLU A 1 189 ? 44.295 12.351 -59.343 1.00 98.44 189 GLU A CA 1
ATOM 1491 C C . GLU A 1 189 ? 45.114 11.340 -60.157 1.00 98.44 189 GLU A C 1
ATOM 1493 O O . GLU A 1 189 ? 45.848 11.727 -61.065 1.00 98.44 189 GLU A O 1
ATOM 1498 N N . LEU A 1 190 ? 44.952 10.038 -59.901 1.00 98.38 190 LEU A N 1
ATOM 1499 C CA . LEU A 1 190 ? 45.624 8.991 -60.679 1.00 98.38 190 LEU A CA 1
ATOM 1500 C C . LEU A 1 190 ? 45.164 8.958 -62.141 1.00 98.38 190 LEU A C 1
ATOM 1502 O O . LEU A 1 190 ? 45.974 8.701 -63.029 1.00 98.38 190 LEU A O 1
ATOM 1506 N N . SER A 1 191 ? 43.881 9.224 -62.402 1.00 97.94 191 SER A N 1
ATOM 1507 C CA . SER A 1 191 ? 43.352 9.286 -63.772 1.00 97.94 191 SER A CA 1
ATOM 1508 C C . SER A 1 191 ? 43.969 10.457 -64.542 1.00 97.94 191 SER A C 1
ATOM 1510 O O . SER A 1 191 ? 44.422 10.268 -65.665 1.00 97.94 191 SER A O 1
ATOM 1512 N N . GLN A 1 192 ? 44.089 11.627 -63.908 1.00 98.31 192 GLN A N 1
ATOM 1513 C CA . GLN A 1 192 ? 44.764 12.793 -64.490 1.00 98.31 192 GLN A CA 1
ATOM 1514 C C . GLN A 1 192 ? 46.254 12.530 -64.745 1.00 98.31 192 GLN A C 1
ATOM 1516 O O . GLN A 1 192 ? 46.771 12.875 -65.805 1.00 98.31 192 GLN A O 1
ATOM 1521 N N . GLN A 1 193 ? 46.952 11.880 -63.807 1.00 98.25 193 GLN A N 1
ATOM 1522 C CA . GLN A 1 193 ? 48.346 11.477 -64.015 1.00 98.25 193 GLN A CA 1
ATOM 1523 C C . GLN A 1 193 ? 48.482 10.508 -65.194 1.00 98.25 193 GLN A C 1
ATOM 1525 O O . GLN A 1 193 ? 49.406 10.649 -65.989 1.00 98.25 193 GLN A O 1
ATOM 1530 N N . LEU A 1 194 ? 47.566 9.546 -65.338 1.00 98.19 194 LEU A N 1
ATOM 1531 C CA . LEU A 1 194 ? 47.567 8.609 -66.460 1.00 98.19 194 LEU A CA 1
ATOM 1532 C C . LEU A 1 194 ? 47.366 9.333 -67.798 1.00 98.19 194 LEU A C 1
ATOM 1534 O O . LEU A 1 194 ? 48.093 9.053 -68.747 1.00 98.19 194 LEU A O 1
ATOM 1538 N N . GLU A 1 195 ? 46.410 10.260 -67.871 1.00 97.62 195 GLU A N 1
ATOM 1539 C CA . GLU A 1 195 ? 46.170 11.092 -69.058 1.00 97.62 195 GLU A CA 1
ATOM 1540 C C . GLU A 1 195 ? 47.417 11.908 -69.427 1.00 97.62 195 GLU A C 1
ATOM 1542 O O . GLU A 1 195 ? 47.827 11.914 -70.587 1.00 97.62 195 GLU A O 1
ATOM 1547 N N . GLN A 1 196 ? 48.084 12.516 -68.441 1.00 97.81 196 GLN A N 1
ATOM 1548 C CA . GLN A 1 196 ? 49.346 13.230 -68.654 1.00 97.81 196 GLN A CA 1
ATOM 1549 C C . GLN A 1 196 ? 50.442 12.301 -69.200 1.00 97.81 196 GLN A C 1
ATOM 1551 O O . GLN A 1 196 ? 51.069 12.611 -70.211 1.00 97.81 196 GLN A O 1
ATOM 1556 N N . TRP A 1 197 ? 50.631 11.128 -68.589 1.00 97.88 197 TRP A N 1
ATOM 1557 C CA . TRP A 1 197 ? 51.588 10.123 -69.064 1.00 97.88 197 TRP A CA 1
ATOM 1558 C C . TRP A 1 197 ? 51.291 9.661 -70.495 1.00 97.88 197 TRP A C 1
ATOM 1560 O O . TRP A 1 197 ? 52.219 9.432 -71.270 1.00 97.88 197 TRP A O 1
ATOM 1570 N N . GLN A 1 198 ? 50.015 9.518 -70.866 1.00 97.50 198 GLN A N 1
ATOM 1571 C CA . GLN A 1 198 ? 49.618 9.174 -72.234 1.00 97.50 198 GLN A CA 1
ATOM 1572 C C . GLN A 1 198 ? 50.023 10.263 -73.233 1.00 97.50 198 GLN A C 1
ATOM 1574 O O . GLN A 1 198 ? 50.573 9.937 -74.286 1.00 97.50 198 GLN A O 1
ATOM 1579 N N . VAL A 1 199 ? 49.795 11.537 -72.899 1.00 97.69 199 VAL A N 1
ATOM 1580 C CA . VAL A 1 199 ? 50.204 12.679 -73.734 1.00 97.69 199 VAL A CA 1
ATOM 1581 C C . VAL A 1 199 ? 51.724 12.720 -73.898 1.00 97.69 199 VAL A C 1
ATOM 1583 O O . VAL A 1 199 ? 52.211 12.829 -75.024 1.00 97.69 199 VAL A O 1
ATOM 1586 N N . ASP A 1 200 ? 52.476 12.562 -72.807 1.00 97.69 200 ASP A N 1
ATOM 1587 C CA . ASP A 1 200 ? 53.942 12.588 -72.834 1.00 97.69 200 ASP A CA 1
ATOM 1588 C C . ASP A 1 200 ? 54.517 11.429 -73.666 1.00 97.69 200 ASP A C 1
ATOM 1590 O O . ASP A 1 200 ? 55.418 11.622 -74.485 1.00 97.69 200 ASP A O 1
ATOM 1594 N N . MET A 1 201 ? 53.956 10.224 -73.530 1.00 96.62 201 MET A N 1
ATOM 1595 C CA . MET A 1 201 ? 54.341 9.071 -74.347 1.00 96.62 201 MET A CA 1
ATOM 1596 C C . MET A 1 201 ? 54.039 9.278 -75.833 1.00 96.62 201 MET A C 1
ATOM 1598 O O . MET A 1 201 ? 54.864 8.917 -76.674 1.00 96.62 201 MET A O 1
ATOM 1602 N N . GLN A 1 202 ? 52.889 9.870 -76.174 1.00 95.31 202 GLN A N 1
ATOM 1603 C CA . GLN A 1 202 ? 52.561 10.194 -77.562 1.00 95.31 202 GLN A CA 1
ATOM 1604 C C . GLN A 1 202 ? 53.541 11.225 -78.136 1.00 95.31 202 GLN A C 1
ATOM 1606 O O . GLN A 1 202 ? 54.028 11.047 -79.251 1.00 95.31 202 GLN A O 1
ATOM 1611 N N . ALA A 1 203 ? 53.897 12.255 -77.364 1.00 95.69 203 ALA A N 1
ATOM 1612 C CA . ALA A 1 203 ? 54.875 13.255 -77.781 1.00 95.69 203 ALA A CA 1
ATOM 1613 C C . ALA A 1 203 ? 56.260 12.636 -78.050 1.00 95.69 203 ALA A C 1
ATOM 1615 O O . ALA A 1 203 ? 56.874 12.947 -79.073 1.00 95.69 203 ALA A O 1
ATOM 1616 N N . LEU A 1 204 ? 56.718 11.719 -77.187 1.00 95.94 204 LEU A N 1
ATOM 1617 C CA . LEU A 1 204 ? 57.970 10.975 -77.375 1.00 95.94 204 LEU A CA 1
ATOM 1618 C C . LEU A 1 204 ? 57.939 10.088 -78.628 1.00 95.94 204 LEU A C 1
ATOM 1620 O O . LEU A 1 204 ? 58.923 10.027 -79.367 1.00 95.94 204 LEU A O 1
ATOM 1624 N N . LEU A 1 205 ? 56.816 9.410 -78.893 1.00 93.81 205 LEU A N 1
ATOM 1625 C CA . LEU A 1 205 ? 56.637 8.614 -80.111 1.00 93.81 205 LEU A CA 1
ATOM 1626 C C . LEU A 1 205 ? 56.666 9.494 -81.365 1.00 93.81 205 LEU A C 1
ATOM 1628 O O . LEU A 1 205 ? 57.357 9.162 -82.331 1.00 93.81 205 LEU A O 1
ATOM 1632 N N . ASP A 1 206 ? 55.967 10.629 -81.346 1.00 94.56 206 ASP A N 1
ATOM 1633 C CA . ASP A 1 206 ? 55.944 11.570 -82.464 1.00 94.56 206 ASP A CA 1
ATOM 1634 C C . ASP A 1 206 ? 57.331 12.174 -82.722 1.00 94.56 206 ASP A C 1
ATOM 1636 O O . ASP A 1 206 ? 57.725 12.350 -83.877 1.00 94.56 206 ASP A O 1
ATOM 1640 N N . GLU A 1 207 ? 58.094 12.480 -81.670 1.00 93.12 207 GLU A N 1
ATOM 1641 C CA . GLU A 1 207 ? 59.479 12.945 -81.774 1.00 93.12 207 GLU A CA 1
ATOM 1642 C C . GLU A 1 207 ? 60.397 11.860 -82.349 1.00 93.12 207 GLU A C 1
ATOM 1644 O O . GLU A 1 207 ? 61.165 12.134 -83.272 1.00 93.12 207 GLU A O 1
ATOM 1649 N N . GLN A 1 208 ? 60.264 10.609 -81.894 1.00 90.69 208 GLN A N 1
ATOM 1650 C CA . GLN A 1 208 ? 61.018 9.481 -82.440 1.00 90.69 208 GLN A CA 1
ATOM 1651 C C . GLN A 1 208 ? 60.705 9.252 -83.927 1.00 90.69 208 GLN A C 1
ATOM 1653 O O . GLN A 1 208 ? 61.612 8.976 -84.716 1.00 90.69 208 GLN A O 1
ATOM 1658 N N . MET A 1 209 ? 59.438 9.375 -84.332 1.00 89.25 209 MET A N 1
ATOM 1659 C CA . MET A 1 209 ? 59.024 9.270 -85.735 1.00 89.25 209 MET A CA 1
ATOM 1660 C C . MET A 1 209 ? 59.581 10.422 -86.573 1.00 89.25 209 MET A C 1
ATOM 1662 O O . MET A 1 209 ? 60.143 10.178 -87.641 1.00 89.25 209 MET A O 1
ATOM 1666 N N . ARG A 1 210 ? 59.501 11.664 -86.074 1.00 90.31 210 ARG A N 1
ATOM 1667 C CA . ARG A 1 210 ? 60.101 12.843 -86.720 1.00 90.31 210 ARG A CA 1
ATOM 1668 C C . ARG A 1 210 ? 61.611 12.686 -86.897 1.00 90.31 210 ARG A C 1
ATOM 1670 O O . ARG A 1 210 ? 62.113 12.934 -87.989 1.00 90.31 210 ARG A O 1
ATOM 1677 N N . TRP A 1 211 ? 62.320 12.221 -85.869 1.00 89.19 211 TRP A N 1
ATOM 1678 C CA . TRP A 1 211 ? 63.762 11.970 -85.926 1.00 89.19 211 TRP A CA 1
ATOM 1679 C C . TRP A 1 211 ? 64.123 10.896 -86.961 1.00 89.19 211 TRP A C 1
ATOM 1681 O O . TRP A 1 211 ? 65.019 11.106 -87.777 1.00 89.19 211 TRP A O 1
ATOM 1691 N N . LYS A 1 212 ? 63.388 9.773 -86.993 1.00 86.75 212 LYS A N 1
ATOM 1692 C CA . LYS A 1 212 ? 63.599 8.697 -87.979 1.00 86.75 212 LYS A CA 1
ATOM 1693 C C . LYS A 1 212 ? 63.338 9.148 -89.418 1.00 86.75 212 LYS A C 1
ATOM 1695 O O . LYS A 1 212 ? 64.082 8.763 -90.312 1.00 86.75 212 LYS A O 1
ATOM 1700 N N . LEU A 1 213 ? 62.301 9.955 -89.648 1.00 83.12 213 LEU A N 1
ATOM 1701 C CA . LEU A 1 213 ? 61.990 10.506 -90.973 1.00 83.12 213 LEU A CA 1
ATOM 1702 C C . LEU A 1 213 ? 63.026 11.541 -91.429 1.00 83.12 213 LEU A C 1
ATOM 1704 O O . LEU A 1 213 ? 63.348 11.599 -92.612 1.00 83.12 213 LEU A O 1
ATOM 1708 N N . ALA A 1 214 ? 63.559 12.342 -90.503 1.00 80.25 214 ALA A N 1
ATOM 1709 C CA . ALA A 1 214 ? 64.585 13.338 -90.797 1.00 80.25 214 ALA A CA 1
ATOM 1710 C C . ALA A 1 214 ? 65.978 12.730 -91.048 1.00 80.25 214 ALA A C 1
ATOM 1712 O O . ALA A 1 214 ? 66.825 13.402 -91.631 1.00 80.25 214 ALA A O 1
ATOM 1713 N N . ASN A 1 215 ? 66.226 11.484 -90.624 1.00 72.06 215 ASN A N 1
ATOM 1714 C CA . ASN A 1 215 ? 67.548 10.855 -90.685 1.00 72.06 215 ASN A CA 1
ATOM 1715 C C . ASN A 1 215 ? 67.491 9.396 -91.212 1.00 72.06 215 ASN A C 1
ATOM 1717 O O . ASN A 1 215 ? 67.723 8.448 -90.456 1.00 72.06 215 ASN A O 1
ATOM 1721 N N . PRO A 1 216 ? 67.167 9.181 -92.504 1.00 59.00 216 PRO A N 1
ATOM 1722 C CA . PRO A 1 216 ? 66.889 7.850 -93.058 1.00 59.00 216 PRO A CA 1
ATOM 1723 C C . PRO A 1 216 ? 68.115 6.931 -93.250 1.00 59.00 216 PRO A C 1
A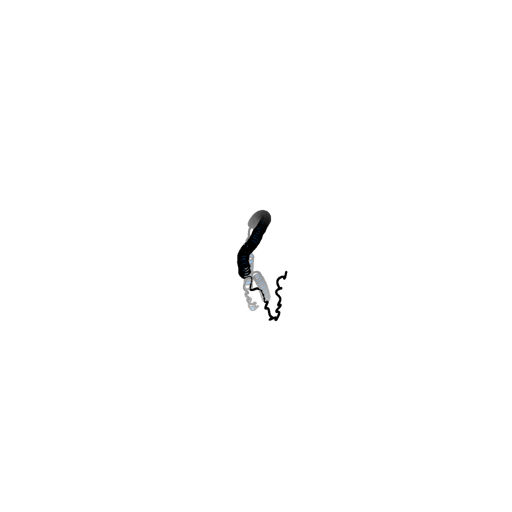TOM 1725 O O . PRO A 1 216 ? 67.929 5.741 -93.490 1.00 59.00 216 PRO A O 1
ATOM 1728 N N . GLU A 1 217 ? 69.355 7.421 -93.123 1.00 48.44 217 GLU A N 1
ATOM 1729 C CA . GLU A 1 217 ? 70.571 6.624 -93.395 1.00 48.44 217 GLU A CA 1
ATOM 1730 C C . GLU A 1 217 ? 71.233 5.969 -92.162 1.00 48.44 217 GLU A C 1
ATOM 1732 O O . GLU A 1 217 ? 72.294 5.362 -92.284 1.00 48.44 217 GLU A O 1
ATOM 1737 N N . GLN A 1 218 ? 70.627 6.013 -90.968 1.00 56.00 218 GLN A N 1
ATOM 1738 C CA . GLN A 1 218 ? 71.199 5.385 -89.760 1.00 56.00 218 GLN A CA 1
ATOM 1739 C C . GLN A 1 218 ? 70.280 4.351 -89.093 1.00 56.00 218 GLN A C 1
ATOM 1741 O O . GLN A 1 218 ? 70.019 4.416 -87.892 1.00 56.00 218 GLN A O 1
ATOM 1746 N N . VAL A 1 219 ? 69.806 3.346 -89.838 1.00 51.59 219 VAL A N 1
ATOM 1747 C CA . VAL A 1 219 ? 69.091 2.206 -89.230 1.00 51.59 219 VAL A CA 1
ATOM 1748 C C . VAL A 1 219 ? 69.646 0.861 -89.705 1.00 51.59 219 VAL A C 1
ATOM 1750 O O . VAL A 1 219 ? 69.004 0.123 -90.444 1.00 51.59 219 VAL A O 1
ATOM 1753 N N . SER A 1 220 ? 70.837 0.499 -89.222 1.00 45.78 220 SER A N 1
ATOM 1754 C CA . SER A 1 220 ? 71.283 -0.900 -89.193 1.00 45.78 220 SER A CA 1
ATOM 1755 C C . SER A 1 220 ? 72.228 -1.172 -88.018 1.00 45.78 220 SER A C 1
ATOM 1757 O O . SER A 1 220 ? 73.441 -1.018 -88.146 1.00 45.78 220 SER A O 1
ATOM 1759 N N . SER A 1 221 ? 71.674 -1.591 -86.874 1.00 36.72 221 SER A N 1
ATOM 1760 C CA . SER A 1 221 ? 72.164 -2.736 -86.075 1.00 36.72 221 SER A CA 1
ATOM 1761 C C . SER A 1 221 ? 71.396 -2.881 -84.749 1.00 36.72 221 SER A C 1
ATOM 1763 O O . SER A 1 221 ? 71.258 -1.899 -84.019 1.00 36.72 221 SER A O 1
ATOM 1765 N N . PRO A 1 222 ? 70.916 -4.092 -84.404 1.00 59.03 222 PRO A N 1
ATOM 1766 C CA . PRO A 1 222 ? 70.305 -4.395 -83.116 1.00 59.03 222 PRO A CA 1
ATOM 1767 C C . PRO A 1 222 ? 71.365 -4.877 -82.120 1.00 59.03 222 PRO A C 1
ATOM 1769 O O . PRO A 1 222 ? 72.128 -5.781 -82.436 1.00 59.03 222 PRO A O 1
ATOM 1772 N N . ASN A 1 223 ? 71.371 -4.340 -80.898 1.00 39.28 223 ASN A N 1
ATOM 1773 C CA . ASN A 1 223 ? 72.139 -4.913 -79.791 1.00 39.28 223 ASN A CA 1
ATOM 1774 C C . ASN A 1 223 ? 71.287 -4.967 -78.514 1.00 39.28 223 ASN A C 1
ATOM 1776 O O . ASN A 1 223 ? 71.066 -3.967 -77.840 1.00 39.28 223 ASN A O 1
ATOM 1780 N N . THR A 1 224 ? 70.829 -6.176 -78.194 1.00 41.56 224 THR A N 1
ATOM 1781 C CA . THR A 1 224 ? 70.654 -6.683 -76.820 1.00 41.56 224 THR A CA 1
ATOM 1782 C C . THR A 1 224 ? 71.830 -7.623 -76.546 1.00 41.56 224 THR A C 1
ATOM 1784 O O . THR A 1 224 ? 72.281 -8.285 -77.484 1.00 41.56 224 THR A O 1
ATOM 1787 N N . PRO A 1 225 ? 72.402 -7.651 -75.326 1.00 47.53 225 PRO A N 1
ATOM 1788 C CA . PRO A 1 225 ? 72.009 -8.633 -74.287 1.00 47.53 225 PRO A CA 1
ATOM 1789 C C . PRO A 1 225 ? 72.172 -8.050 -72.849 1.00 47.53 225 PRO A C 1
ATOM 1791 O O . PRO A 1 225 ? 72.673 -6.946 -72.698 1.00 47.53 225 PRO A O 1
ATOM 1794 N N . SER A 1 226 ? 71.867 -8.665 -71.700 1.00 39.59 226 SER A N 1
ATOM 1795 C CA . SER A 1 226 ? 71.142 -9.861 -71.247 1.00 39.59 226 SER A CA 1
ATOM 1796 C C . SER A 1 226 ? 71.157 -9.834 -69.697 1.00 39.59 226 SER A C 1
ATOM 1798 O O . SER A 1 226 ? 72.132 -9.386 -69.104 1.00 39.59 226 SER A O 1
ATOM 1800 N N . SER A 1 227 ? 70.101 -10.378 -69.080 1.00 40.53 227 SER A N 1
ATOM 1801 C CA . SER A 1 227 ? 70.074 -11.136 -67.812 1.00 40.53 227 SER A CA 1
ATOM 1802 C C . SER A 1 227 ? 70.507 -10.513 -66.471 1.00 40.53 227 SER A C 1
ATOM 1804 O O . SER A 1 227 ? 71.686 -10.314 -66.190 1.00 40.53 227 SER A O 1
ATOM 1806 N N . ALA A 1 228 ? 69.536 -10.456 -65.550 1.00 39.78 228 ALA A N 1
ATOM 1807 C CA . ALA A 1 228 ? 69.703 -10.998 -64.198 1.00 39.78 228 ALA A CA 1
ATOM 1808 C C . ALA A 1 228 ? 68.343 -11.413 -63.601 1.00 39.78 228 ALA A C 1
ATOM 1810 O O . ALA A 1 228 ? 67.637 -10.630 -62.968 1.00 39.78 228 ALA A O 1
ATOM 1811 N N . GLU A 1 229 ? 67.982 -12.684 -63.776 1.00 45.41 229 GLU A N 1
ATOM 1812 C CA . GLU A 1 229 ? 67.035 -13.370 -62.894 1.00 45.41 229 GLU A CA 1
ATOM 1813 C C . GLU A 1 229 ? 67.637 -13.528 -61.489 1.00 45.41 229 GLU A C 1
ATOM 1815 O O . GLU A 1 229 ? 68.764 -14.012 -61.358 1.00 45.41 229 GLU A O 1
ATOM 1820 N N . LYS A 1 230 ? 66.846 -13.268 -60.433 1.00 44.06 230 LYS A N 1
ATOM 1821 C CA . LYS A 1 230 ? 66.590 -14.263 -59.367 1.00 44.06 230 LYS A CA 1
ATOM 1822 C C . LYS A 1 230 ? 65.582 -13.804 -58.298 1.00 44.06 230 LYS A C 1
ATOM 1824 O O . LYS A 1 230 ? 65.786 -12.830 -57.590 1.00 44.06 230 LYS A O 1
ATOM 1829 N N . LYS A 1 231 ? 64.628 -14.721 -58.080 1.00 40.31 231 LYS A N 1
ATOM 1830 C CA . LYS A 1 231 ? 64.019 -15.161 -56.804 1.00 40.31 231 LYS A CA 1
ATOM 1831 C C . LYS A 1 231 ? 62.855 -14.372 -56.177 1.00 40.31 231 LYS A C 1
ATOM 1833 O O . LYS A 1 231 ? 63.018 -13.484 -55.355 1.00 40.31 231 LYS A O 1
ATOM 1838 N N . ARG A 1 232 ? 61.663 -14.927 -56.447 1.00 47.44 232 ARG A N 1
ATOM 1839 C CA . ARG A 1 232 ? 60.576 -15.309 -55.514 1.00 47.44 232 ARG A CA 1
ATOM 1840 C C . ARG A 1 232 ? 60.698 -14.845 -54.047 1.00 47.44 232 ARG A C 1
ATOM 1842 O O . ARG A 1 232 ? 61.530 -15.357 -53.305 1.00 47.44 232 ARG A O 1
ATOM 1849 N N . SER A 1 233 ? 59.667 -14.135 -53.584 1.00 41.34 233 SER A N 1
ATOM 1850 C CA . SER A 1 233 ? 59.082 -14.331 -52.249 1.00 41.34 233 SER A CA 1
ATOM 1851 C C . SER A 1 233 ? 57.562 -14.163 -52.322 1.00 41.34 233 SER A C 1
ATOM 1853 O O . SER A 1 233 ? 57.027 -13.073 -52.156 1.00 41.34 233 SER A O 1
ATOM 1855 N N . SER A 1 234 ? 56.865 -15.275 -52.564 1.00 52.12 234 SER A N 1
ATOM 1856 C CA . SER A 1 234 ? 55.438 -15.405 -52.264 1.00 52.12 234 SER A CA 1
ATOM 1857 C C . SER A 1 234 ? 55.276 -15.558 -50.752 1.00 52.12 234 SER A C 1
ATOM 1859 O O . SER A 1 234 ? 55.694 -16.571 -50.190 1.00 52.12 234 SER A O 1
ATOM 1861 N N . ARG A 1 235 ? 54.679 -14.562 -50.087 1.00 49.66 235 ARG A N 1
ATOM 1862 C CA . ARG A 1 235 ? 54.103 -14.706 -48.742 1.00 49.66 235 ARG A CA 1
ATOM 1863 C C . ARG A 1 235 ? 52.775 -13.949 -48.642 1.00 49.66 235 ARG A C 1
ATOM 1865 O O . ARG A 1 235 ? 52.738 -12.770 -48.336 1.00 49.66 235 ARG A O 1
ATOM 1872 N N . ARG A 1 236 ? 51.710 -14.701 -48.943 1.00 51.91 236 ARG A N 1
ATOM 1873 C CA . ARG A 1 236 ? 50.404 -14.770 -48.258 1.00 51.91 236 ARG A CA 1
ATOM 1874 C C . ARG A 1 236 ? 49.850 -13.453 -47.683 1.00 51.91 236 ARG A C 1
ATOM 1876 O O . ARG A 1 236 ? 50.158 -13.092 -46.554 1.00 51.91 236 ARG A O 1
ATOM 1883 N N . LEU A 1 237 ? 48.914 -12.852 -48.416 1.00 56.38 237 LEU A N 1
ATOM 1884 C CA . LEU A 1 237 ? 47.933 -11.881 -47.923 1.00 56.38 237 LEU A CA 1
ATOM 1885 C C . LEU A 1 237 ? 46.530 -12.431 -48.206 1.00 56.38 237 LEU A C 1
ATOM 1887 O O . LEU A 1 237 ? 45.943 -12.079 -49.214 1.00 56.38 237 LEU A O 1
ATOM 1891 N N . PHE A 1 238 ? 46.018 -13.322 -47.354 1.00 47.06 238 PHE A N 1
ATOM 1892 C CA . PHE A 1 238 ? 44.576 -13.569 -47.221 1.00 47.06 238 PHE A CA 1
ATOM 1893 C C . PHE A 1 238 ? 44.298 -14.081 -45.807 1.00 47.06 238 PHE A C 1
ATOM 1895 O O . PHE A 1 238 ? 44.677 -15.191 -45.444 1.00 47.06 238 PHE A O 1
ATOM 1902 N N . GLY A 1 239 ? 43.673 -13.221 -45.010 1.00 52.50 239 GLY A N 1
ATOM 1903 C CA . GLY A 1 239 ? 43.290 -13.462 -43.623 1.00 52.50 239 GLY A CA 1
ATOM 1904 C C . GLY A 1 239 ? 42.317 -12.385 -43.154 1.00 52.50 239 GLY A C 1
ATOM 1905 O O . GLY A 1 239 ? 42.539 -11.756 -42.131 1.00 52.50 239 GLY A O 1
ATOM 1906 N N . LEU A 1 240 ? 41.284 -12.126 -43.954 1.00 55.75 240 LEU A N 1
ATOM 1907 C CA . LEU A 1 240 ? 40.138 -11.282 -43.624 1.00 55.75 240 LEU A CA 1
ATOM 1908 C C . LEU A 1 240 ? 38.926 -11.984 -44.217 1.00 55.75 240 LEU A C 1
ATOM 1910 O O . LEU A 1 240 ? 38.735 -11.904 -45.418 1.00 55.75 240 LEU A O 1
ATOM 1914 N N . PHE A 1 241 ? 38.234 -12.767 -43.393 1.00 48.12 241 PHE A N 1
ATOM 1915 C CA . PHE A 1 241 ? 36.809 -13.116 -43.447 1.00 48.12 241 PHE A CA 1
ATOM 1916 C C . PHE A 1 241 ? 36.599 -14.218 -42.405 1.00 48.12 241 PHE A C 1
ATOM 1918 O O . PHE A 1 241 ? 36.672 -15.408 -42.705 1.00 48.12 241 PHE A O 1
ATOM 1925 N N . GLN A 1 242 ? 36.379 -13.810 -41.156 1.00 50.44 242 GLN A N 1
ATOM 1926 C CA . GLN A 1 242 ? 35.695 -14.651 -40.185 1.00 50.44 242 GLN A CA 1
ATOM 1927 C C . GLN A 1 242 ? 34.392 -13.944 -39.828 1.00 50.44 242 GLN A C 1
ATOM 1929 O O . GLN A 1 242 ? 34.361 -12.737 -39.594 1.00 50.44 242 GLN A O 1
ATOM 1934 N N . ARG A 1 243 ? 33.339 -14.732 -39.979 1.00 45.44 243 ARG A N 1
ATOM 1935 C CA . ARG A 1 243 ? 31.921 -14.416 -39.941 1.00 45.44 243 ARG A CA 1
ATOM 1936 C C . ARG A 1 243 ? 31.388 -14.576 -38.524 1.00 45.44 243 ARG A C 1
ATOM 1938 O O . ARG A 1 243 ? 31.988 -15.392 -37.788 1.00 45.44 243 ARG A O 1
#

Foldseek 3Di:
DLVVVLVVLVVLVVVLVVLVVVVPPDDDDDDDDRDDSVRDDPCSSVVSVVSVVVSVCVVVVPPPVPDCPDPVNVVVVVVVVVVVVVVVVVVVVVVVVVVVVVVVVVVVVVVVVVVVVVVVVVVVVVVVVVVVVVVVVVVVVVVVVVVVVVVVVVVVVVVVVVVVVVVVVVVVVVVVVVVVVVVVVVVVVVVVVVVVVVVVVVVVVVVVVVVCVVDVPPDDDDDDDDDDDDDDDDDDDDDDDDD

Radius of gyration: 83.88 Å; chains: 1; bounding box: 123×48×227 Å

Organism: Rhodnius prolixus (NCBI:txid13249)

Secondary structure (DSSP, 8-state):
-HHHHHHHHHHHHHHHHHHHHHH-SSS-----PPPPGGG--TTHHHHHHHHHHHHHHHHHS--S-S----HHHHHHHHHHHHHHHHHHHHHHHHHHHHHHHHHHHHHHHHHHHHHHHHHHHHHHHHHHHHHHHHHHHHHHHHHHHHHHHHHHHHHHHHHHHHHHHHHHHHHHHHHHHHHHHHHHHHHHHHHHHHHHHHHHHHHHHHHHHHHHHH-TT--------------------------

pLDDT: mean 79.73, std 20.43, range [36.56, 98.62]

Sequence (243 aa):
IKVEIVSVYDRVRAVCHSLKQRTQQSLENSVRPDITIHQVKVGLLTAVIQELCDLISDLSGGDYSTSSVSVTDLEIELHRAQESLDRMSREMEAKKEELKRKNDIILDLTSKLSVRETELDGVREERDQARADLQEGKGSKDELVRKAWEVRDSAVARKNATQVELARARIDVMQANSQLMEAIQQKVELSQQLEQWQVDMQALLDEQMRWKLANPEQVSSPNTPSSAEKKRSSRRLFGLFQR

InterPro domains:
  IPR051149 Spindly/BICDR Dynein Motor Adapter [PTHR32123] (41-236)
  IPR060493 BICD family-like cargo adapter 1/2-like, C-terminal domain [PF27654] (167-230)